Protein AF-V5G5Z0-F1 (afdb_monomer)

InterPro domains:
  IPR002018 Carboxylesterase, type B [PF00135] (1-194)
  IPR029058 Alpha/Beta hydrolase fold [G3DSA:3.40.50.1820] (1-194)
  IPR029058 Alpha/Beta hydrolase fold [SSF53474] (2-193)
  IPR050309 Type-B Carboxylesterase/Lipase [PTHR11559] (8-194)

Organism: Anoplophora glabripennis (NCBI:txid217634)

Structure (mmCIF, N/CA/C/O backbone):
data_AF-V5G5Z0-F1
#
_entry.id   AF-V5G5Z0-F1
#
loop_
_atom_site.group_PDB
_atom_site.id
_atom_site.type_symbol
_atom_site.label_atom_id
_atom_site.label_alt_id
_atom_site.label_comp_id
_atom_site.label_asym_id
_atom_site.label_entity_id
_atom_site.label_seq_id
_atom_site.pdbx_PDB_ins_code
_atom_site.Cartn_x
_atom_site.Cartn_y
_atom_site.Cartn_z
_atom_site.occupancy
_atom_site.B_iso_or_equiv
_atom_site.auth_seq_id
_atom_site.auth_comp_id
_atom_site.auth_asym_id
_atom_site.auth_atom_id
_atom_site.pdbx_PDB_model_num
ATOM 1 N N . LEU A 1 1 ? -3.202 -8.077 5.084 1.00 94.56 1 LEU A N 1
ATOM 2 C CA . LEU A 1 1 ? -1.936 -7.441 5.542 1.00 94.56 1 LEU A CA 1
ATOM 3 C C . LEU A 1 1 ? -1.269 -6.603 4.444 1.00 94.56 1 LEU A C 1
ATOM 5 O O . LEU A 1 1 ? -0.049 -6.467 4.421 1.00 94.56 1 LEU A O 1
ATOM 9 N N . ALA A 1 2 ? -2.056 -6.059 3.513 1.00 96.12 2 ALA A N 1
ATOM 10 C CA . ALA A 1 2 ? -1.505 -5.338 2.376 1.00 96.12 2 ALA A CA 1
ATOM 11 C C . ALA A 1 2 ? -0.889 -4.009 2.833 1.00 96.12 2 ALA A C 1
ATOM 13 O O . ALA A 1 2 ? -1.415 -3.401 3.770 1.00 96.12 2 ALA A O 1
ATOM 14 N N . PRO A 1 3 ? 0.205 -3.549 2.203 1.00 94.00 3 PRO A N 1
ATOM 15 C CA . PRO A 1 3 ? 0.909 -2.351 2.657 1.00 94.00 3 PRO A CA 1
ATOM 16 C C . PRO A 1 3 ? 0.043 -1.084 2.582 1.00 94.00 3 PRO A C 1
ATOM 18 O O . PRO A 1 3 ? 0.225 -0.182 3.392 1.00 94.00 3 PRO A O 1
ATOM 21 N N . TRP A 1 4 ? -0.949 -1.063 1.690 1.00 93.75 4 TRP A N 1
ATOM 22 C CA . TRP A 1 4 ? -1.874 0.054 1.500 1.00 93.75 4 TRP A CA 1
ATOM 23 C C . TRP A 1 4 ? -3.081 0.050 2.451 1.00 93.75 4 TRP A C 1
ATOM 25 O O . TRP A 1 4 ? -3.822 1.029 2.491 1.00 93.75 4 TRP A O 1
ATOM 35 N N . ALA A 1 5 ? -3.279 -1.013 3.239 1.00 95.19 5 ALA A N 1
ATOM 36 C CA . ALA A 1 5 ? -4.477 -1.182 4.064 1.00 95.19 5 ALA A CA 1
ATOM 37 C C . ALA A 1 5 ? -4.423 -0.456 5.421 1.00 95.19 5 ALA A C 1
ATOM 39 O O . ALA A 1 5 ? -5.473 -0.176 5.990 1.00 95.19 5 ALA A O 1
ATOM 40 N N . ILE A 1 6 ? -3.229 -0.162 5.952 1.00 93.75 6 ILE A N 1
ATOM 41 C CA . ILE A 1 6 ? -3.040 0.577 7.213 1.00 93.75 6 ILE A CA 1
ATOM 42 C C . ILE A 1 6 ? -2.105 1.756 6.968 1.00 93.75 6 ILE A C 1
ATOM 44 O O . ILE A 1 6 ? -1.002 1.572 6.450 1.00 93.75 6 ILE A O 1
ATOM 48 N N . ARG A 1 7 ? -2.495 2.962 7.398 1.00 92.38 7 ARG A N 1
ATOM 49 C CA . ARG A 1 7 ? -1.629 4.141 7.308 1.00 92.38 7 ARG A CA 1
ATOM 50 C C . ARG A 1 7 ? -0.841 4.391 8.580 1.00 92.38 7 ARG A C 1
ATOM 52 O O . ARG A 1 7 ? -1.384 4.587 9.665 1.00 92.38 7 ARG A O 1
ATOM 59 N N . ARG A 1 8 ? 0.477 4.468 8.402 1.00 88.69 8 ARG A N 1
ATOM 60 C CA . ARG A 1 8 ? 1.392 5.050 9.381 1.00 88.69 8 ARG A CA 1
ATOM 61 C C . ARG A 1 8 ? 1.383 6.577 9.212 1.00 88.69 8 ARG A C 1
ATOM 63 O O . ARG A 1 8 ? 0.858 7.106 8.235 1.00 88.69 8 ARG A O 1
ATOM 70 N N . ASN A 1 9 ? 1.865 7.291 10.230 1.00 90.38 9 ASN A N 1
ATOM 71 C CA . ASN A 1 9 ? 2.003 8.755 10.214 1.00 90.38 9 ASN A CA 1
ATOM 72 C C . ASN A 1 9 ? 0.722 9.538 9.832 1.00 90.38 9 ASN A C 1
ATOM 74 O O . ASN A 1 9 ? 0.774 10.618 9.237 1.00 90.38 9 ASN A O 1
ATOM 78 N N . ALA A 1 10 ? -0.454 9.006 10.180 1.00 94.19 10 ALA A N 1
ATOM 79 C CA . ALA A 1 10 ? -1.737 9.601 9.806 1.00 94.19 10 ALA A CA 1
ATOM 80 C C . ALA A 1 10 ? -1.947 11.006 10.394 1.00 94.19 10 ALA A C 1
ATOM 82 O O . ALA A 1 10 ? -2.563 11.854 9.751 1.00 94.19 10 ALA A O 1
ATOM 83 N N . LEU A 1 11 ? -1.381 11.293 11.575 1.00 95.00 11 LEU A N 1
ATOM 84 C CA . LEU A 1 11 ? -1.427 12.632 12.165 1.00 95.00 11 LEU A CA 1
ATOM 85 C C . LEU A 1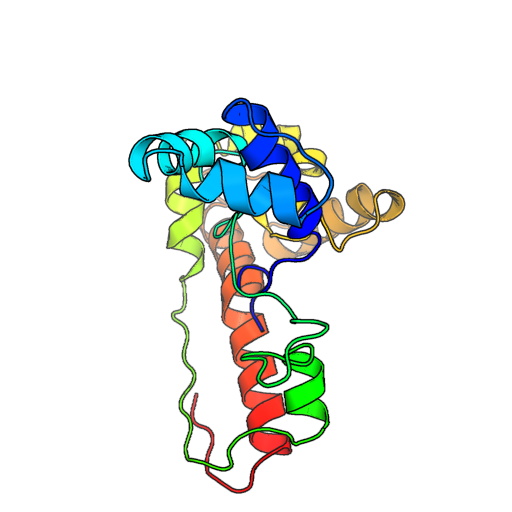 11 ? -0.682 13.652 11.296 1.00 95.00 11 LEU A C 1
ATOM 87 O O . LEU A 1 11 ? -1.195 14.742 11.062 1.00 95.00 11 LEU A O 1
ATOM 91 N N . GLN A 1 12 ? 0.499 13.307 10.779 1.00 95.56 12 GLN A N 1
ATOM 92 C CA . GLN A 1 12 ? 1.267 14.178 9.888 1.00 95.56 12 GLN A CA 1
ATOM 93 C C . GLN A 1 12 ? 0.486 14.466 8.599 1.00 95.56 12 GLN A C 1
ATOM 95 O O . GLN A 1 12 ? 0.447 15.607 8.141 1.00 95.56 12 GLN A O 1
ATOM 100 N N . ARG A 1 13 ? -0.208 13.460 8.050 1.00 95.38 13 ARG A N 1
ATOM 101 C CA . ARG A 1 13 ? -1.090 13.641 6.886 1.00 95.38 13 ARG A CA 1
ATOM 102 C C . ARG A 1 13 ? -2.292 14.536 7.204 1.00 95.38 13 ARG A C 1
ATOM 104 O O . ARG A 1 13 ? -2.604 15.425 6.417 1.00 95.38 13 ARG A O 1
ATOM 111 N N . ALA A 1 14 ? -2.921 14.364 8.368 1.00 97.25 14 ALA A N 1
ATOM 112 C CA . ALA A 1 14 ? -4.019 15.223 8.816 1.00 97.25 14 ALA A CA 1
ATOM 113 C C . ALA A 1 14 ? -3.575 16.686 8.993 1.00 97.25 14 ALA A C 1
ATOM 115 O O . ALA A 1 14 ? -4.284 17.596 8.567 1.00 97.25 14 ALA A O 1
ATOM 116 N N . L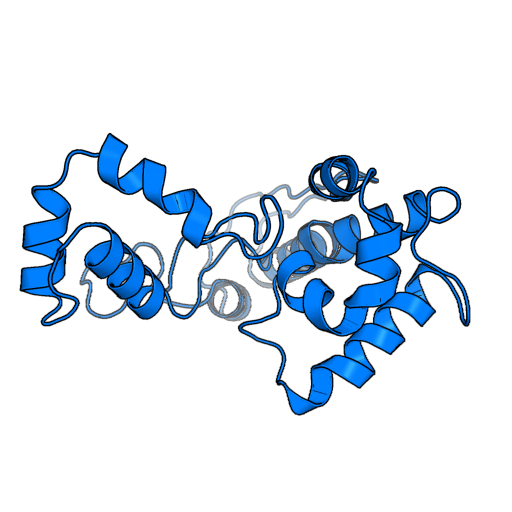YS A 1 15 ? -2.377 16.914 9.546 1.00 98.25 15 LYS A N 1
ATOM 117 C CA . LYS A 1 15 ? -1.764 18.248 9.644 1.00 98.25 15 LYS A CA 1
ATOM 118 C C . LYS A 1 15 ? -1.529 18.874 8.273 1.00 98.25 15 LYS A C 1
ATOM 120 O O . LYS A 1 15 ? -1.938 20.007 8.052 1.00 98.25 15 LYS A O 1
ATOM 125 N N . LYS A 1 16 ? -0.966 18.114 7.326 1.00 97.81 16 LYS A N 1
ATOM 126 C CA . LYS A 1 16 ? -0.795 18.568 5.937 1.00 97.81 16 LYS A CA 1
ATOM 127 C C . LYS A 1 16 ? -2.132 18.971 5.310 1.00 97.81 16 LYS A C 1
ATOM 129 O O . LYS A 1 16 ? -2.218 20.034 4.703 1.00 97.81 16 LYS A O 1
ATOM 134 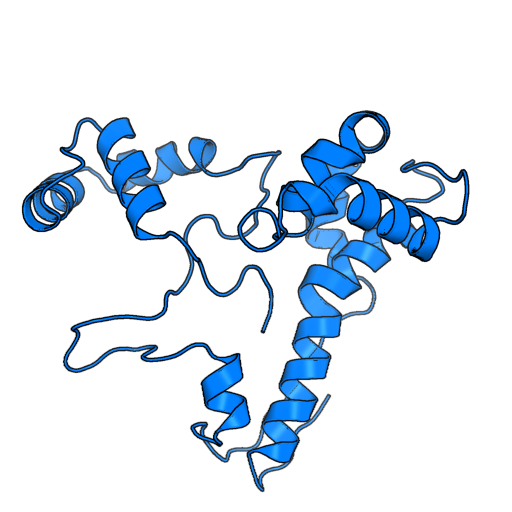N N . LEU A 1 17 ? -3.178 18.156 5.482 1.00 98.19 17 LEU A N 1
ATOM 135 C CA . LEU A 1 17 ? -4.515 18.468 4.965 1.00 98.19 17 LEU A CA 1
ATOM 136 C C . LEU A 1 17 ? -5.049 19.767 5.570 1.00 98.19 17 LEU A C 1
ATOM 138 O O . LEU A 1 17 ? -5.570 20.601 4.838 1.00 98.19 17 LEU A O 1
ATOM 142 N N . ALA A 1 18 ? -4.889 19.946 6.883 1.00 98.38 18 ALA A N 1
ATOM 143 C CA . ALA A 1 18 ? -5.295 21.161 7.576 1.00 98.38 18 ALA A CA 1
ATOM 144 C C . ALA A 1 18 ? -4.599 22.401 7.001 1.00 98.38 18 ALA A C 1
ATOM 146 O O . ALA A 1 18 ? -5.285 23.351 6.625 1.00 98.38 18 ALA A O 1
ATOM 147 N N . SER A 1 19 ? -3.274 22.365 6.831 1.00 98.31 19 SER A N 1
ATOM 148 C CA . SER A 1 19 ? -2.520 23.477 6.243 1.00 98.31 19 SER A CA 1
ATOM 149 C C . SER A 1 19 ? -2.992 23.822 4.826 1.00 98.31 19 SER A C 1
ATOM 151 O O . SER A 1 19 ? -3.169 24.998 4.515 1.00 98.31 19 SER A O 1
ATOM 153 N N . LEU A 1 20 ? -3.273 22.816 3.988 1.00 98.44 20 LEU A N 1
ATOM 154 C CA . LEU A 1 20 ? -3.746 23.009 2.608 1.00 98.44 20 LEU A CA 1
ATOM 155 C C . LEU A 1 20 ? -5.112 23.709 2.515 1.00 98.44 20 LEU A C 1
ATOM 157 O O . LEU A 1 20 ? -5.431 24.298 1.486 1.00 98.44 20 LEU A O 1
ATOM 161 N N . VAL A 1 21 ? -5.920 23.668 3.578 1.00 98.19 21 VAL A N 1
ATOM 162 C CA . VAL A 1 21 ? -7.250 24.303 3.621 1.00 98.19 21 VAL A CA 1
ATOM 163 C C . VAL A 1 21 ? -7.329 25.456 4.622 1.00 98.19 21 VAL A C 1
ATOM 165 O O . VAL A 1 21 ? -8.421 25.846 5.039 1.00 98.19 21 VAL A O 1
ATOM 168 N N . GLY A 1 22 ? -6.177 26.005 5.020 1.00 98.00 22 GLY A N 1
ATOM 169 C CA . GLY A 1 22 ? -6.096 27.146 5.931 1.00 98.00 22 GLY A CA 1
ATOM 170 C C . GLY A 1 22 ? -6.641 26.845 7.329 1.00 98.00 22 GLY A C 1
ATOM 171 O O . GLY A 1 22 ? -7.299 27.692 7.929 1.00 98.00 22 GLY A O 1
ATOM 172 N N . CYS A 1 23 ? -6.456 25.621 7.821 1.00 98.56 23 CYS A N 1
ATOM 173 C CA . CYS A 1 23 ? -6.739 25.231 9.199 1.00 98.56 23 CYS A CA 1
ATOM 174 C C . CYS A 1 23 ? -5.444 25.142 10.021 1.00 98.56 23 CYS A C 1
ATOM 176 O O . CYS A 1 23 ? -4.390 24.837 9.458 1.00 98.56 23 CYS A O 1
ATOM 178 N N . PRO A 1 24 ? -5.510 25.371 11.347 1.00 98.12 24 PRO A N 1
ATOM 179 C CA . PRO A 1 24 ? -4.364 25.161 12.222 1.00 98.12 24 PRO A CA 1
ATOM 180 C C . PRO A 1 24 ? -3.951 23.685 12.221 1.00 98.12 24 PRO A C 1
ATOM 182 O O . PRO A 1 24 ? -4.793 22.787 12.151 1.00 98.12 24 PRO A O 1
ATOM 185 N N . ASP A 1 25 ? -2.650 23.433 12.326 1.00 96.44 25 ASP A N 1
ATOM 186 C CA . ASP A 1 25 ? -2.084 22.083 12.395 1.00 96.44 25 ASP A CA 1
ATOM 187 C C . ASP A 1 25 ? -1.936 21.566 13.845 1.00 96.44 25 ASP A C 1
ATOM 189 O O . ASP A 1 25 ? -1.549 20.417 14.085 1.00 96.44 25 ASP A O 1
ATOM 193 N N . SER A 1 26 ? -2.231 22.422 14.826 1.00 96.25 26 SER A N 1
ATOM 194 C CA . SER A 1 26 ? -2.172 22.147 16.257 1.00 96.25 26 SER A CA 1
ATOM 195 C C . SER A 1 26 ? -2.920 23.229 17.062 1.00 96.25 26 SER A C 1
ATOM 197 O O . SER A 1 26 ? -3.004 24.369 16.603 1.00 96.25 26 SER A O 1
ATOM 199 N N . PRO A 1 27 ? -3.469 22.903 18.253 1.00 97.25 27 PRO A N 1
ATOM 200 C CA . PRO A 1 27 ? -3.643 21.557 18.816 1.00 97.25 27 PRO A CA 1
ATOM 201 C C . PRO A 1 27 ? -4.671 20.720 18.029 1.00 97.25 27 PRO A C 1
ATOM 203 O O . PRO A 1 27 ? -5.432 21.244 17.217 1.00 97.25 27 PRO A O 1
ATOM 206 N N . THR A 1 28 ? -4.704 19.401 18.254 1.00 96.00 28 THR A N 1
ATOM 207 C CA . THR A 1 28 ? -5.550 18.464 17.481 1.00 96.00 28 THR A CA 1
ATOM 208 C C . THR A 1 28 ? -7.046 18.768 17.563 1.00 96.00 28 THR A C 1
ATOM 210 O O . THR A 1 28 ? -7.758 18.536 16.588 1.00 96.00 28 THR A O 1
ATOM 213 N N . GLU A 1 29 ? -7.527 19.317 18.682 1.00 96.88 29 GLU A N 1
ATOM 214 C CA . GLU A 1 29 ? -8.933 19.716 18.820 1.00 96.88 29 GLU A CA 1
ATOM 215 C C . GLU A 1 29 ? -9.300 20.902 17.920 1.00 96.88 29 GLU A C 1
ATOM 217 O O . GLU A 1 29 ? -10.336 20.858 17.254 1.00 96.88 29 GLU A O 1
ATOM 222 N N . GLU A 1 30 ? -8.435 21.916 17.811 1.00 98.19 30 GLU A N 1
ATOM 223 C CA . GLU A 1 30 ? -8.667 23.062 16.919 1.00 98.19 30 GLU A CA 1
ATOM 224 C C . GLU A 1 30 ? -8.510 22.672 15.446 1.00 98.19 30 GLU A C 1
ATOM 226 O O . GLU A 1 30 ? -9.326 23.069 14.611 1.00 98.19 30 GLU A O 1
ATOM 231 N N . LEU A 1 31 ? -7.534 21.809 15.134 1.00 98.31 31 LEU A N 1
ATOM 232 C CA . LEU A 1 31 ? -7.395 21.193 13.811 1.00 98.31 31 LEU A CA 1
ATOM 233 C C . LEU A 1 31 ? -8.706 20.504 13.408 1.00 98.31 31 LEU A C 1
ATOM 235 O O . LEU A 1 31 ? -9.276 20.800 12.355 1.00 98.31 31 LEU A O 1
ATOM 239 N N . LYS A 1 32 ? -9.220 19.609 14.261 1.00 97.94 32 LYS A N 1
ATOM 240 C CA . LYS A 1 32 ? -10.461 18.858 14.026 1.00 97.94 32 LYS A CA 1
ATOM 241 C C . LYS A 1 32 ? -11.662 19.787 13.876 1.00 97.94 32 LYS A C 1
ATOM 243 O O . LYS A 1 32 ? -12.453 19.617 12.948 1.00 97.94 32 LYS A O 1
ATOM 248 N N . LYS A 1 33 ? -11.810 20.763 14.773 1.00 98.56 33 LYS A N 1
ATOM 249 C CA . LYS A 1 33 ? -12.904 21.740 14.743 1.00 98.56 33 LYS A CA 1
ATOM 250 C C . LYS A 1 33 ? -12.908 22.531 13.437 1.00 98.56 33 LYS A C 1
ATOM 252 O O . LYS A 1 33 ? -13.960 22.633 12.812 1.00 98.56 33 LYS A O 1
ATOM 257 N N . CYS A 1 34 ? -11.748 23.014 12.994 1.00 98.56 34 CYS A N 1
ATOM 258 C CA . CYS A 1 34 ? -11.626 23.743 11.736 1.00 98.56 34 CYS A CA 1
ATOM 259 C C . CYS A 1 34 ? -11.919 22.855 10.520 1.00 98.56 34 CYS A C 1
ATOM 261 O O . CYS A 1 34 ? -12.712 23.243 9.663 1.00 98.56 34 CYS A O 1
ATOM 263 N N . LEU A 1 35 ? -11.355 21.639 10.452 1.00 98.31 35 LEU A N 1
ATOM 264 C CA . LEU A 1 35 ? -11.614 20.719 9.336 1.00 98.31 35 LEU A CA 1
ATOM 265 C C . LEU A 1 35 ? -13.108 20.399 9.187 1.00 98.31 35 LEU A C 1
ATOM 267 O O . LEU A 1 35 ? -13.609 20.370 8.066 1.00 98.31 35 LEU A O 1
ATOM 271 N N . LYS A 1 36 ? -13.841 20.240 10.299 1.00 98.44 36 LYS A N 1
ATOM 272 C CA . LYS A 1 36 ? -15.299 20.009 10.288 1.00 98.44 36 LYS A CA 1
ATOM 273 C C . LYS A 1 36 ? -16.116 21.182 9.732 1.00 98.44 36 LYS A C 1
ATOM 275 O O . LYS A 1 36 ? -17.270 20.979 9.374 1.00 98.44 36 LYS A O 1
ATOM 280 N N . GLN A 1 37 ? -15.550 22.386 9.672 1.00 98.25 37 GLN A N 1
ATOM 281 C CA . GLN A 1 37 ? -16.201 23.570 9.100 1.00 98.25 37 GLN A CA 1
ATOM 282 C C . GLN A 1 37 ? -15.910 23.740 7.603 1.00 98.25 37 GLN A C 1
ATOM 284 O O . GLN A 1 37 ? -16.525 24.581 6.947 1.00 98.25 37 GLN A O 1
ATOM 289 N N . ARG A 1 38 ? -14.971 22.970 7.038 1.00 98.19 38 ARG A N 1
ATOM 290 C CA . ARG A 1 38 ? -14.655 23.037 5.609 1.00 98.19 38 ARG A CA 1
ATOM 291 C C . ARG A 1 38 ? -15.654 22.199 4.804 1.00 98.19 38 ARG A C 1
ATOM 293 O O . ARG A 1 38 ? -15.986 21.090 5.221 1.00 98.19 38 ARG A O 1
ATOM 300 N N . PRO A 1 39 ? -16.103 22.669 3.625 1.00 98.25 39 PRO A N 1
ATOM 301 C CA . PRO A 1 39 ? -16.903 21.843 2.732 1.00 98.25 39 PRO A CA 1
ATOM 302 C C . PRO A 1 39 ? -16.158 20.557 2.369 1.00 98.25 39 PRO A C 1
ATOM 304 O O . PRO A 1 39 ? -14.975 20.603 2.025 1.00 98.25 39 PRO A O 1
ATOM 307 N N . ALA A 1 40 ? -16.853 19.419 2.374 1.00 97.62 40 ALA A N 1
ATOM 308 C CA . ALA A 1 40 ? -16.243 18.122 2.073 1.00 97.62 40 ALA A CA 1
ATOM 309 C C . ALA A 1 40 ? -15.519 18.121 0.715 1.00 97.62 40 ALA A C 1
ATOM 311 O O . ALA A 1 40 ? -14.397 17.634 0.609 1.00 97.62 40 ALA A O 1
ATOM 312 N N . ASN A 1 41 ? -16.105 18.757 -0.306 1.00 98.06 41 ASN A N 1
ATOM 313 C CA . ASN A 1 41 ? -15.483 18.882 -1.627 1.00 98.06 41 ASN A CA 1
ATOM 314 C C . ASN A 1 41 ? -14.136 19.632 -1.579 1.00 98.06 41 ASN A C 1
ATOM 316 O O . ASN A 1 41 ? -13.197 19.273 -2.284 1.00 98.06 41 ASN A O 1
ATOM 320 N N . THR A 1 42 ? -14.003 20.646 -0.719 1.00 98.00 42 THR A N 1
ATOM 321 C CA . THR A 1 42 ? -12.740 21.377 -0.539 1.00 98.00 42 THR A CA 1
ATOM 322 C C . THR A 1 42 ? -11.648 20.473 0.025 1.00 98.00 42 THR A C 1
ATOM 324 O O . THR A 1 42 ? -10.509 20.557 -0.429 1.00 98.00 42 THR A O 1
ATOM 327 N N . LEU A 1 43 ? -11.999 19.589 0.966 1.00 97.88 43 LEU A N 1
ATOM 328 C CA . LEU A 1 43 ? -11.079 18.598 1.531 1.00 97.88 43 LEU A CA 1
ATOM 329 C C . LEU A 1 43 ? -10.686 17.548 0.484 1.00 97.88 43 LEU A C 1
ATOM 331 O O . LEU A 1 43 ? -9.504 17.271 0.302 1.00 97.88 43 LEU A O 1
ATOM 335 N N . MET A 1 44 ? -11.665 17.015 -0.253 1.00 96.56 44 MET A N 1
ATOM 336 C CA . MET A 1 44 ? -11.440 15.977 -1.266 1.00 96.56 44 MET A CA 1
ATOM 337 C C . MET A 1 44 ? -10.544 16.454 -2.412 1.00 96.56 44 MET A C 1
ATOM 339 O O . MET A 1 44 ? -9.695 15.700 -2.882 1.00 96.56 44 MET A O 1
ATOM 343 N N . LYS A 1 45 ? -10.658 17.723 -2.823 1.00 97.25 45 LYS A N 1
ATOM 344 C CA . LYS A 1 45 ? -9.771 18.312 -3.840 1.00 97.25 45 LYS A CA 1
ATOM 345 C C . LYS A 1 45 ? -8.295 18.300 -3.437 1.00 97.25 45 LYS A C 1
ATOM 347 O O . LYS A 1 45 ? -7.442 18.295 -4.317 1.00 97.25 45 LYS A O 1
ATOM 352 N N . GLN A 1 46 ? -7.982 18.242 -2.140 1.00 97.69 46 GLN A N 1
ATOM 353 C CA . GLN A 1 46 ? -6.595 18.205 -1.671 1.00 97.69 46 GLN A CA 1
ATOM 354 C C . GLN A 1 46 ? -5.930 16.838 -1.830 1.00 97.69 46 GLN A C 1
ATOM 356 O O . GLN A 1 46 ? -4.714 16.755 -1.671 1.00 97.69 46 GLN A O 1
ATOM 361 N N . LEU A 1 47 ? -6.679 15.771 -2.147 1.00 94.62 47 LEU A N 1
ATOM 362 C CA . LEU A 1 47 ? -6.123 14.418 -2.275 1.00 94.62 47 LEU A CA 1
ATOM 363 C C . LEU A 1 47 ? -4.967 14.338 -3.278 1.00 94.62 47 LEU A C 1
ATOM 365 O O . LEU A 1 47 ? -4.042 13.560 -3.063 1.00 94.62 47 LEU A O 1
ATOM 369 N N . VAL A 1 48 ? -4.964 15.192 -4.307 1.00 95.06 48 VAL A N 1
ATOM 370 C CA . VAL A 1 48 ? -3.875 15.296 -5.294 1.00 95.06 48 VAL A CA 1
ATOM 371 C C . VAL A 1 48 ? -2.507 15.555 -4.654 1.00 95.06 48 VAL A C 1
ATOM 373 O O . VAL A 1 48 ? -1.493 15.128 -5.186 1.00 95.06 48 VAL A O 1
ATOM 376 N N . HIS A 1 49 ? -2.463 16.197 -3.482 1.00 96.12 49 HIS A N 1
ATOM 377 C CA . HIS A 1 49 ? -1.226 16.487 -2.753 1.00 96.12 49 HIS A CA 1
ATOM 378 C C . HIS A 1 49 ? -0.737 15.324 -1.881 1.00 96.12 49 HIS A C 1
ATOM 380 O O . HIS A 1 49 ? 0.254 15.474 -1.162 1.00 96.12 49 HIS A O 1
ATOM 386 N N . PHE A 1 50 ? -1.439 14.192 -1.872 1.00 94.88 50 PHE A N 1
ATOM 387 C CA . PHE A 1 50 ? -1.082 13.013 -1.080 1.00 94.88 50 PHE A CA 1
ATOM 388 C C . PHE A 1 50 ? -0.663 11.814 -1.929 1.00 94.88 50 PHE A C 1
ATOM 390 O O . PHE A 1 50 ? -0.327 10.775 -1.354 1.00 94.88 50 PHE A O 1
ATOM 397 N N . TYR A 1 51 ? -0.663 11.978 -3.250 1.00 93.44 51 TYR A N 1
ATOM 398 C CA . TYR A 1 51 ? -0.042 11.055 -4.183 1.00 93.44 51 TYR A CA 1
ATOM 399 C C . TYR A 1 51 ? 1.338 11.586 -4.573 1.00 93.44 51 TYR A C 1
ATOM 401 O O . TYR A 1 51 ? 1.487 12.763 -4.896 1.00 93.44 51 TYR A O 1
ATOM 409 N N . ASP A 1 52 ? 2.341 10.716 -4.510 1.00 91.19 52 ASP A N 1
ATOM 410 C CA . ASP A 1 52 ? 3.728 11.031 -4.855 1.00 91.19 52 ASP A CA 1
ATOM 411 C C . ASP A 1 52 ? 3.984 10.830 -6.356 1.00 91.19 52 ASP A C 1
ATOM 413 O O . ASP A 1 52 ? 4.750 11.574 -6.965 1.00 91.19 52 ASP A O 1
ATOM 417 N N . TYR A 1 53 ? 3.315 9.850 -6.972 1.00 91.75 53 TYR A N 1
ATOM 418 C CA . TYR A 1 53 ? 3.373 9.631 -8.415 1.00 91.75 53 TYR A CA 1
ATOM 419 C C . TYR A 1 53 ? 2.056 9.073 -8.943 1.00 91.75 53 TYR A C 1
ATOM 421 O O . TYR A 1 53 ? 1.614 8.003 -8.521 1.00 91.75 53 TYR A O 1
ATOM 429 N N . GLN A 1 54 ? 1.431 9.794 -9.877 1.00 88.56 54 GLN A N 1
ATOM 430 C CA . GLN A 1 54 ? 0.085 9.495 -10.372 1.00 88.56 54 GLN A CA 1
ATOM 431 C C . GLN A 1 54 ? -0.908 9.257 -9.214 1.00 88.56 54 GLN A C 1
ATOM 433 O O . GLN A 1 54 ? -1.167 10.176 -8.447 1.00 88.56 54 GLN A O 1
ATOM 438 N N . PHE A 1 55 ? -1.445 8.042 -9.069 1.00 87.94 55 PHE A N 1
ATOM 439 C CA . PHE A 1 55 ? -2.377 7.649 -8.005 1.00 87.94 55 PHE A CA 1
ATOM 440 C C . PHE A 1 55 ? -1.716 6.777 -6.921 1.00 87.94 55 PHE A C 1
ATOM 442 O O . PHE A 1 55 ? -2.395 6.025 -6.223 1.00 87.94 55 PHE A O 1
ATOM 449 N N . MET A 1 56 ? -0.387 6.861 -6.779 1.00 90.12 56 MET A N 1
ATOM 450 C CA . MET A 1 56 ? 0.388 6.112 -5.788 1.00 90.12 56 MET A CA 1
ATOM 451 C C . MET A 1 56 ? 0.898 7.021 -4.661 1.00 90.12 56 MET A C 1
ATOM 453 O O . MET A 1 56 ? 1.382 8.119 -4.946 1.00 90.12 56 MET A O 1
ATOM 457 N N . PRO A 1 57 ? 0.831 6.582 -3.389 1.00 88.75 57 PRO A N 1
ATOM 458 C CA . PRO A 1 57 ? 0.315 5.285 -2.927 1.00 88.75 57 PRO A CA 1
ATOM 459 C C . PRO A 1 57 ? -1.221 5.180 -3.021 1.00 88.75 57 PRO A C 1
ATOM 461 O O . PRO A 1 57 ? -1.911 6.184 -2.882 1.00 88.75 57 PRO A O 1
ATOM 464 N N . PHE A 1 58 ? -1.759 3.961 -3.184 1.00 84.62 58 PHE A N 1
ATOM 465 C CA . PHE A 1 58 ? -3.192 3.702 -3.441 1.00 84.62 58 PHE A CA 1
ATOM 466 C C . PHE A 1 58 ? -4.176 4.374 -2.482 1.00 84.62 58 PHE A C 1
ATOM 468 O O . PHE A 1 58 ? -5.271 4.774 -2.870 1.00 84.62 58 PHE A O 1
ATOM 475 N N . SER A 1 59 ? -3.827 4.423 -1.201 1.00 90.31 59 SER A N 1
ATOM 476 C CA . SER A 1 59 ? -4.750 4.845 -0.148 1.00 90.31 59 SER A CA 1
ATOM 477 C C . SER A 1 59 ? -4.073 5.899 0.712 1.00 90.31 59 SER A C 1
ATOM 479 O O . SER A 1 59 ? -3.587 5.560 1.786 1.00 90.31 59 SER A O 1
ATOM 481 N N . PRO A 1 60 ? -3.976 7.167 0.272 1.00 90.06 60 PRO A N 1
ATOM 482 C CA . PRO A 1 60 ? -3.287 8.222 1.021 1.00 90.06 60 PRO A CA 1
ATOM 483 C C . PRO A 1 60 ? -3.879 8.445 2.417 1.00 90.06 60 PRO A C 1
ATOM 485 O O . PRO A 1 60 ? -3.161 8.840 3.335 1.00 90.06 60 PRO A O 1
ATOM 488 N N . PHE A 1 61 ? -5.169 8.146 2.568 1.00 94.38 61 PHE A N 1
ATOM 489 C CA . PHE A 1 61 ? -5.879 7.997 3.830 1.00 94.38 61 PHE A CA 1
ATOM 490 C C . PHE A 1 61 ? -6.427 6.566 3.886 1.00 94.38 61 PHE A C 1
ATOM 492 O O . PHE A 1 61 ? -7.034 6.103 2.923 1.00 94.38 61 PHE A O 1
ATOM 499 N N . ALA A 1 62 ? -6.181 5.863 4.988 1.00 95.06 62 ALA A N 1
ATOM 500 C CA . ALA A 1 62 ? -6.598 4.477 5.204 1.00 95.06 62 ALA A CA 1
ATOM 501 C C . ALA A 1 62 ? -6.821 4.244 6.712 1.00 95.06 62 ALA A C 1
ATOM 503 O O . ALA A 1 62 ? -6.494 5.138 7.503 1.00 95.06 62 ALA A O 1
ATOM 504 N N . PRO A 1 63 ? -7.344 3.077 7.128 1.00 96.50 63 PRO A N 1
ATOM 505 C CA . PRO A 1 63 ? -7.433 2.710 8.539 1.00 96.50 63 PRO A CA 1
ATOM 506 C C . PRO A 1 63 ? -6.104 2.875 9.298 1.00 96.50 63 PRO A C 1
ATOM 508 O O . PRO A 1 63 ? -5.015 2.774 8.727 1.00 96.50 63 PRO A O 1
ATOM 511 N N . VAL A 1 64 ? -6.194 3.135 10.602 1.00 96.06 64 VAL A N 1
ATOM 512 C CA . VAL A 1 64 ? -5.051 3.373 11.497 1.00 96.06 64 VAL A CA 1
ATOM 513 C C . VAL A 1 64 ? -5.222 2.570 12.780 1.00 96.06 64 VAL A C 1
ATOM 515 O O . VAL A 1 64 ? -6.340 2.214 13.135 1.00 96.06 64 VAL A O 1
ATOM 518 N N . VAL A 1 65 ? -4.125 2.328 13.499 1.00 95.88 65 VAL A N 1
ATOM 519 C CA . VAL A 1 65 ? -4.197 1.833 14.880 1.00 95.88 65 VAL A CA 1
ATOM 520 C C . VAL A 1 65 ? -4.590 2.994 15.793 1.00 95.88 65 VAL A C 1
ATOM 522 O O . VAL A 1 65 ? -3.859 3.984 15.903 1.00 95.88 65 VAL A O 1
ATOM 525 N N . GLU A 1 66 ? -5.749 2.882 16.428 1.00 95.50 66 GLU A N 1
ATOM 526 C CA . GLU A 1 66 ? -6.333 3.914 17.275 1.00 95.50 66 GLU A CA 1
ATOM 527 C C . GLU A 1 66 ? -5.736 3.891 18.683 1.00 95.50 66 GLU A C 1
ATOM 529 O O . GLU A 1 66 ? -5.503 2.844 19.283 1.00 95.50 66 GLU A O 1
ATOM 534 N N . LYS A 1 67 ? -5.499 5.082 19.235 1.00 90.12 67 LYS A N 1
ATOM 535 C CA . LYS A 1 67 ? -4.992 5.266 20.598 1.00 90.12 67 LYS A CA 1
ATOM 536 C C . LYS A 1 67 ? -5.943 6.168 21.368 1.00 90.12 67 LYS A C 1
ATOM 538 O O . LYS A 1 67 ? -6.360 7.198 20.849 1.00 90.12 67 LYS A O 1
ATOM 543 N N . GLY A 1 68 ? -6.245 5.802 22.612 1.00 84.44 68 GLY A N 1
ATOM 544 C CA . GLY A 1 68 ? -7.026 6.642 23.527 1.00 84.44 68 GLY A CA 1
ATOM 545 C C . GLY A 1 68 ? -8.542 6.649 23.294 1.00 84.44 68 GLY A C 1
ATOM 546 O O . GLY A 1 68 ? -9.237 7.400 23.970 1.00 84.44 68 GLY A O 1
ATOM 547 N N . SER A 1 69 ? -9.064 5.822 22.382 1.00 88.62 69 SER A N 1
ATOM 548 C CA . SER A 1 69 ? -10.504 5.544 22.292 1.00 88.62 69 SER A CA 1
ATOM 549 C C . SER A 1 69 ? -10.897 4.480 23.321 1.00 88.62 69 SER A C 1
ATOM 551 O O . SER A 1 69 ? -10.142 3.533 23.540 1.00 88.62 69 SER A O 1
ATOM 553 N N . SER A 1 70 ? -12.075 4.610 23.938 1.00 92.44 70 SER A N 1
ATOM 554 C CA . SER A 1 70 ? -12.664 3.559 24.785 1.00 92.44 70 SER A CA 1
ATOM 555 C C . SER A 1 70 ? -13.279 2.416 23.972 1.00 92.44 70 SER A C 1
ATOM 557 O O . SER A 1 70 ? -13.532 1.348 24.521 1.00 92.44 70 SER A O 1
ATOM 559 N N . ASN A 1 71 ? -13.514 2.638 22.677 1.00 94.12 71 ASN A N 1
ATOM 560 C CA . ASN A 1 71 ? -14.055 1.654 21.745 1.00 94.12 71 ASN A CA 1
ATOM 561 C C . ASN A 1 71 ? -13.377 1.805 20.368 1.00 94.12 71 ASN A C 1
ATOM 563 O O . ASN A 1 71 ? -14.006 2.300 19.429 1.00 94.12 71 ASN A O 1
ATOM 567 N N . PRO A 1 72 ? -12.070 1.503 20.258 1.00 95.56 72 PRO A N 1
ATOM 568 C CA . PRO A 1 72 ? -11.355 1.557 18.985 1.00 95.56 72 PRO A CA 1
ATOM 569 C C . PRO A 1 72 ? -11.877 0.477 18.027 1.00 95.56 72 PRO A C 1
ATOM 571 O O . PRO A 1 72 ? -12.158 -0.644 18.446 1.00 95.56 72 PRO A O 1
ATOM 574 N N . PHE A 1 73 ? -11.959 0.791 16.735 1.00 95.50 73 PHE A N 1
ATOM 575 C CA . PHE A 1 73 ? -12.204 -0.212 15.699 1.00 95.50 73 PHE A CA 1
ATOM 576 C C . PHE A 1 73 ? -10.969 -1.106 15.503 1.00 95.50 73 PHE A C 1
ATOM 578 O O . PHE A 1 73 ? -11.098 -2.324 15.401 1.00 95.50 73 PHE A O 1
ATOM 585 N N . LEU A 1 74 ? -9.767 -0.511 15.488 1.00 95.75 74 LEU A N 1
ATOM 586 C CA . LEU A 1 74 ? -8.485 -1.232 15.484 1.00 95.75 74 LEU A CA 1
ATOM 587 C C . LEU A 1 74 ? -7.580 -0.731 16.614 1.00 95.75 74 LEU A C 1
ATOM 589 O O . LEU A 1 74 ? -7.020 0.360 16.535 1.00 95.75 74 LEU A O 1
ATOM 593 N N . ASP A 1 75 ? -7.397 -1.546 17.650 1.00 94.88 75 ASP A N 1
ATOM 594 C CA . ASP A 1 75 ? -6.579 -1.235 18.832 1.00 94.88 75 ASP A CA 1
ATOM 595 C C . ASP A 1 75 ? -5.099 -1.639 18.695 1.00 94.88 75 ASP A C 1
ATOM 597 O O . ASP A 1 75 ? -4.237 -1.144 19.425 1.00 94.88 75 ASP A O 1
ATOM 601 N N . ALA A 1 76 ? -4.783 -2.519 17.743 1.00 95.62 76 ALA A N 1
ATOM 602 C CA . ALA A 1 76 ? -3.433 -2.982 17.452 1.00 95.62 76 ALA A CA 1
ATOM 603 C C . ALA A 1 76 ? -3.225 -3.258 15.955 1.00 95.62 76 ALA A C 1
ATOM 605 O O . ALA A 1 76 ? -4.156 -3.292 15.151 1.00 95.62 76 ALA A O 1
ATOM 606 N N . GLU A 1 77 ? -1.966 -3.471 15.568 1.00 95.81 77 GLU A N 1
ATOM 607 C CA . GLU A 1 77 ? -1.612 -3.829 14.193 1.00 95.81 77 GLU A CA 1
ATOM 608 C C . GLU A 1 77 ? -2.268 -5.170 13.802 1.00 95.81 77 GLU A C 1
ATOM 610 O O . GLU A 1 77 ? -2.107 -6.150 14.538 1.00 95.81 77 GLU A O 1
ATOM 615 N N . PRO A 1 78 ? -2.912 -5.293 12.623 1.00 96.69 78 PRO A N 1
ATOM 616 C CA . PRO A 1 78 ? -3.576 -6.536 12.212 1.00 96.69 78 PRO A CA 1
ATOM 617 C C . PRO A 1 78 ? -2.664 -7.769 12.238 1.00 96.69 78 PRO A C 1
ATOM 619 O O . PRO A 1 78 ? -3.101 -8.869 12.565 1.00 96.69 78 PRO A O 1
ATOM 622 N N . TYR A 1 79 ? -1.369 -7.591 11.945 1.00 96.69 79 TYR A N 1
ATOM 623 C CA . TYR A 1 79 ? -0.380 -8.667 12.053 1.00 96.69 79 TYR A CA 1
ATOM 624 C C . TYR A 1 79 ? -0.259 -9.190 13.490 1.00 96.69 79 TYR A C 1
ATOM 626 O O . TYR A 1 79 ? -0.171 -10.396 13.705 1.00 96.69 79 TYR A O 1
ATOM 634 N N . GLN A 1 80 ? -0.265 -8.293 14.478 1.00 97.25 80 GLN A N 1
ATOM 635 C CA . GLN A 1 80 ? -0.184 -8.661 15.890 1.00 97.25 80 GLN A CA 1
ATOM 636 C C . GLN A 1 80 ? -1.470 -9.344 16.353 1.00 97.25 80 GLN A C 1
ATOM 638 O O . GLN A 1 80 ? -1.381 -10.373 17.019 1.00 97.25 80 GLN A O 1
ATOM 643 N N . LEU A 1 81 ? -2.636 -8.828 15.955 1.00 97.50 81 LEU A N 1
ATOM 644 C CA . LEU A 1 81 ? -3.936 -9.423 16.282 1.00 97.50 81 LEU A CA 1
ATOM 645 C C . LEU A 1 81 ? -4.035 -10.867 15.773 1.00 97.50 81 LEU A C 1
ATOM 647 O O . LEU A 1 81 ? -4.306 -11.778 16.556 1.00 97.50 81 LEU A O 1
ATOM 651 N N . LEU A 1 82 ? -3.685 -11.094 14.503 1.00 97.06 82 LEU A N 1
ATOM 652 C CA . LEU A 1 82 ? -3.600 -12.430 13.907 1.00 97.06 82 LEU A CA 1
ATOM 653 C C . LEU A 1 82 ? -2.613 -13.335 14.658 1.00 97.06 82 LEU A C 1
ATOM 655 O O . LEU A 1 82 ? -2.936 -14.465 15.010 1.00 97.06 82 LEU A O 1
ATOM 659 N N . ARG A 1 83 ? -1.403 -12.843 14.951 1.00 97.06 83 ARG A N 1
ATOM 660 C CA . ARG A 1 83 ? -0.374 -13.617 15.671 1.00 97.06 83 ARG A CA 1
ATOM 661 C C . ARG A 1 83 ? -0.773 -13.995 17.096 1.00 97.06 83 ARG A C 1
ATOM 663 O O . ARG A 1 83 ? -0.266 -14.995 17.597 1.00 97.06 83 ARG A O 1
ATOM 670 N N . GLN A 1 84 ? -1.614 -13.191 17.737 1.00 97.19 84 GLN A N 1
ATOM 671 C CA . GLN A 1 84 ? -2.096 -13.402 19.102 1.00 97.19 84 GLN A CA 1
ATOM 672 C C . GLN A 1 84 ? -3.406 -14.201 19.157 1.00 97.19 84 GLN A C 1
ATOM 674 O O . GLN A 1 84 ? -3.896 -14.453 20.254 1.00 97.19 84 GLN A O 1
ATOM 679 N N . GLY A 1 85 ? -3.992 -14.575 18.014 1.00 96.81 85 GLY A N 1
ATOM 680 C CA . GLY A 1 85 ? -5.303 -15.231 17.980 1.00 96.81 85 GLY A CA 1
ATOM 681 C C . GLY A 1 85 ? -6.466 -14.309 18.357 1.00 96.81 85 GLY A C 1
ATOM 682 O O . GLY A 1 85 ? -7.556 -14.785 18.647 1.00 96.81 85 GLY A O 1
ATOM 683 N N . LYS A 1 86 ? -6.257 -12.986 18.355 1.00 97.12 86 LYS A N 1
ATOM 684 C CA . LYS A 1 86 ? -7.292 -11.980 18.638 1.00 97.12 86 LYS A CA 1
ATOM 685 C C . LYS A 1 86 ? -8.084 -11.660 17.374 1.00 97.12 86 LYS A C 1
ATOM 687 O O . LYS A 1 86 ? -8.102 -10.530 16.897 1.00 97.12 86 LYS A O 1
ATOM 692 N N . VAL A 1 87 ? -8.675 -12.695 16.799 1.00 96.75 87 VAL A N 1
ATOM 693 C CA . VAL A 1 87 ? -9.478 -12.639 15.579 1.00 96.75 87 VAL A CA 1
ATOM 694 C C . VAL A 1 87 ? -10.699 -13.530 15.754 1.00 96.75 87 VAL A C 1
ATOM 696 O O . VAL A 1 87 ? -10.704 -14.432 16.591 1.00 96.75 87 VAL A O 1
ATOM 699 N N . HIS A 1 88 ? -11.746 -13.280 14.977 1.00 97.25 88 HIS A N 1
ATOM 700 C CA . HIS A 1 88 ? -12.920 -14.141 15.003 1.00 97.25 88 HIS A CA 1
ATOM 701 C C . HIS A 1 88 ? -12.597 -15.515 14.407 1.00 97.25 88 HIS A C 1
ATOM 703 O O . HIS A 1 88 ? -12.044 -15.610 13.310 1.00 97.25 88 HIS A O 1
ATOM 709 N N . ASP A 1 89 ? -12.972 -16.567 15.133 1.00 98.25 89 ASP A N 1
ATOM 710 C CA . ASP A 1 89 ? -12.906 -17.951 14.669 1.00 98.25 89 ASP A CA 1
ATOM 711 C C . ASP A 1 89 ? -14.167 -18.275 13.859 1.00 98.25 89 ASP A C 1
ATOM 713 O O . ASP A 1 89 ? -15.173 -18.736 14.397 1.00 98.25 89 ASP A O 1
ATOM 717 N N . VAL A 1 90 ? -14.124 -17.944 12.567 1.00 98.38 90 VAL A N 1
ATOM 718 C CA . VAL A 1 90 ? -15.193 -18.195 11.591 1.00 98.38 90 VAL A CA 1
ATOM 719 C C . VAL A 1 90 ? -14.594 -18.658 10.259 1.00 98.38 90 VAL A C 1
ATOM 721 O O . VAL A 1 90 ? -13.441 -18.316 9.974 1.00 98.38 90 VAL A O 1
ATOM 724 N N . PRO A 1 91 ? -15.341 -19.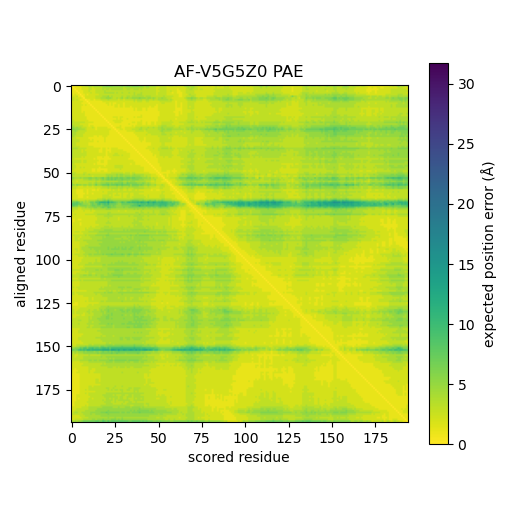410 9.424 1.00 98.50 91 PRO A N 1
ATOM 725 C CA . PRO A 1 91 ? -14.882 -19.770 8.087 1.00 98.50 91 PRO A CA 1
ATOM 726 C C . PRO A 1 91 ? -14.501 -18.530 7.277 1.00 98.50 91 PRO A C 1
ATOM 728 O O . PRO A 1 91 ? -15.257 -17.557 7.234 1.00 98.50 91 PRO A O 1
ATOM 731 N N . TRP A 1 92 ? -13.342 -18.566 6.622 1.00 98.38 92 TRP A N 1
ATOM 732 C CA . TRP A 1 92 ? -12.824 -17.425 5.868 1.00 98.38 92 TRP A CA 1
ATOM 733 C C . TRP A 1 92 ? -12.260 -17.862 4.519 1.00 98.38 92 TRP A C 1
ATOM 735 O O . TRP A 1 92 ? -11.559 -18.864 4.435 1.00 98.38 92 TRP A O 1
ATOM 745 N N . ILE A 1 93 ? -12.558 -17.106 3.464 1.00 98.12 93 ILE A N 1
ATOM 746 C CA . ILE A 1 93 ? -11.975 -17.287 2.132 1.00 98.12 93 ILE A CA 1
ATOM 747 C C . ILE A 1 93 ? -11.167 -16.046 1.766 1.00 98.12 93 ILE A C 1
ATOM 749 O O . ILE A 1 93 ? -11.626 -14.921 1.976 1.00 98.12 93 ILE A O 1
ATOM 753 N N . ASN A 1 94 ? -9.963 -16.251 1.236 1.00 97.00 94 ASN A N 1
ATOM 754 C CA . ASN A 1 94 ? -9.075 -15.170 0.839 1.00 97.00 94 ASN A CA 1
ATOM 755 C C . ASN A 1 94 ? -8.368 -15.486 -0.478 1.00 97.00 94 ASN A C 1
ATOM 757 O O . ASN A 1 94 ? -7.511 -16.363 -0.529 1.00 97.00 94 ASN A O 1
ATOM 761 N N . THR A 1 95 ? -8.694 -14.726 -1.517 1.00 96.38 95 THR A N 1
ATOM 762 C CA . THR A 1 95 ? -8.276 -14.989 -2.899 1.00 96.38 95 THR A CA 1
ATOM 763 C C . THR A 1 95 ? -7.561 -13.783 -3.500 1.00 96.38 95 THR A C 1
ATOM 765 O O . THR A 1 95 ? -7.757 -12.649 -3.066 1.00 96.38 95 THR A O 1
ATOM 768 N N . TYR A 1 96 ? -6.789 -14.018 -4.557 1.00 97.25 96 TYR A N 1
ATOM 769 C CA . TYR A 1 96 ? -6.254 -12.988 -5.448 1.00 97.25 96 TYR A CA 1
ATOM 770 C C . TYR A 1 96 ? -6.193 -13.548 -6.877 1.00 97.25 96 TYR A C 1
ATOM 772 O O . TYR A 1 96 ? -6.198 -14.765 -7.066 1.00 97.25 96 TYR A O 1
ATOM 780 N N . THR A 1 97 ? -6.151 -12.683 -7.888 1.00 97.38 97 THR A N 1
ATOM 781 C CA . THR A 1 97 ? -6.004 -13.097 -9.292 1.00 97.38 97 THR A CA 1
ATOM 782 C C . THR A 1 97 ? -4.544 -13.081 -9.751 1.00 97.38 97 THR A C 1
ATOM 784 O O . THR A 1 97 ? -3.691 -12.415 -9.167 1.00 97.38 97 THR A O 1
ATOM 787 N N . ALA A 1 98 ? -4.237 -13.789 -10.843 1.00 97.00 98 ALA A N 1
ATOM 788 C CA . ALA A 1 98 ? -2.869 -13.904 -11.358 1.00 97.00 98 ALA A CA 1
ATOM 789 C C . ALA A 1 98 ? -2.220 -12.556 -11.743 1.00 97.00 98 ALA A C 1
ATOM 791 O O . ALA A 1 98 ? -0.998 -12.476 -11.841 1.00 97.00 98 ALA A O 1
ATOM 792 N N . ASN A 1 99 ? -3.013 -11.502 -11.974 1.00 97.69 99 ASN A N 1
ATOM 793 C CA . ASN A 1 99 ? -2.528 -10.215 -12.474 1.00 97.69 99 ASN A CA 1
ATOM 794 C C . ASN A 1 99 ? -3.164 -9.008 -11.761 1.00 97.69 99 ASN A C 1
ATOM 796 O O . ASN A 1 99 ? -3.392 -7.984 -12.401 1.00 97.69 99 ASN A O 1
ATOM 800 N N . GLU A 1 100 ? -3.417 -9.083 -10.447 1.00 97.88 100 GLU A N 1
ATOM 801 C CA . GLU A 1 100 ? -3.920 -7.935 -9.654 1.00 97.88 100 GLU A CA 1
ATOM 802 C C . GLU A 1 100 ? -3.084 -6.661 -9.854 1.00 97.88 100 GLU A C 1
ATOM 804 O O . GLU A 1 100 ? -3.598 -5.543 -9.905 1.00 97.88 100 GLU A O 1
ATOM 809 N N . GLY A 1 101 ? -1.769 -6.830 -10.020 1.00 97.31 101 GLY A N 1
ATOM 810 C CA . GLY A 1 101 ? -0.827 -5.749 -10.278 1.00 97.31 101 GLY A CA 1
ATOM 811 C C . GLY A 1 101 ? -1.097 -4.977 -11.566 1.00 97.31 101 GLY A C 1
ATOM 812 O O . GLY A 1 101 ? -0.510 -3.914 -11.735 1.00 97.31 101 GLY A O 1
ATOM 813 N N . LEU A 1 102 ? -1.992 -5.448 -12.444 1.00 97.44 102 LEU A N 1
ATOM 814 C CA . LEU A 1 102 ? -2.394 -4.717 -13.643 1.00 97.44 102 LEU A CA 1
ATOM 815 C C . LEU A 1 102 ? -3.166 -3.441 -13.294 1.00 97.44 102 LEU A C 1
ATOM 817 O O . LEU A 1 102 ? -3.048 -2.449 -14.010 1.00 97.44 102 LEU A O 1
ATOM 821 N N . LEU A 1 103 ? -3.906 -3.442 -12.178 1.00 93.88 103 LEU A N 1
ATOM 822 C CA . LEU A 1 103 ? -4.644 -2.277 -11.691 1.00 93.88 103 LEU A CA 1
ATOM 823 C C . LEU A 1 103 ? -3.745 -1.020 -11.587 1.00 93.88 103 LEU A C 1
ATOM 825 O O . LEU A 1 103 ? -4.102 0.004 -12.168 1.00 93.88 103 LEU A O 1
ATOM 829 N N . PRO A 1 104 ? -2.580 -1.062 -10.909 1.00 93.75 104 PRO A N 1
ATOM 830 C CA . PRO A 1 104 ? -1.647 0.061 -10.894 1.00 93.75 104 PRO A CA 1
ATOM 831 C C . PRO A 1 104 ? -0.762 0.132 -12.141 1.00 93.75 104 PRO A C 1
ATOM 833 O O . PRO A 1 104 ? -0.533 1.230 -12.645 1.00 93.75 104 PRO A O 1
ATOM 836 N N . THR A 1 105 ? -0.245 -0.988 -12.664 1.00 96.06 105 THR A N 1
ATOM 837 C CA . THR A 1 105 ? 0.752 -0.915 -13.747 1.00 96.06 105 T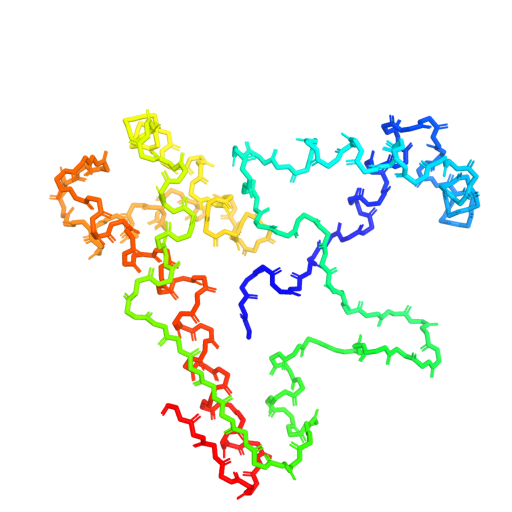HR A CA 1
ATOM 838 C C . THR A 1 105 ? 0.168 -0.422 -15.066 1.00 96.06 105 THR A C 1
ATOM 840 O O . THR A 1 105 ? 0.894 0.206 -15.835 1.00 96.06 105 THR A O 1
ATOM 843 N N . ALA A 1 106 ? -1.132 -0.604 -15.320 1.00 95.50 106 ALA A N 1
ATOM 844 C CA . ALA A 1 106 ? -1.789 -0.057 -16.508 1.00 95.50 106 ALA A CA 1
ATOM 845 C C . ALA A 1 106 ? -1.682 1.479 -16.592 1.00 95.50 106 ALA A C 1
ATOM 847 O O . ALA A 1 106 ? -1.501 2.023 -17.679 1.00 95.50 106 ALA A O 1
ATOM 848 N N . LEU A 1 107 ? -1.717 2.180 -15.452 1.00 93.31 107 LEU A N 1
ATOM 849 C CA . LEU A 1 107 ? -1.575 3.643 -15.388 1.00 93.31 107 LEU A CA 1
ATOM 850 C C . LEU A 1 107 ? -0.133 4.105 -15.668 1.00 93.31 107 LEU A C 1
ATOM 852 O O . LEU A 1 107 ? 0.099 5.212 -16.156 1.00 93.31 107 LEU A O 1
ATOM 856 N N . LEU A 1 108 ? 0.833 3.220 -15.418 1.00 95.00 108 LEU A N 1
ATOM 857 C CA . LEU A 1 108 ? 2.264 3.452 -15.604 1.00 95.00 108 LEU A CA 1
ATOM 858 C C . LEU A 1 108 ? 2.738 3.148 -17.036 1.00 95.00 108 LEU A C 1
ATOM 860 O O . LEU A 1 108 ? 3.889 3.415 -17.372 1.00 95.00 108 LEU A O 1
ATOM 864 N N . TRP A 1 109 ? 1.873 2.599 -17.898 1.00 96.31 109 TRP A N 1
ATOM 865 C CA . TRP A 1 109 ? 2.233 2.118 -19.240 1.00 96.31 109 TRP A CA 1
ATOM 866 C C . TRP A 1 109 ? 2.942 3.165 -20.111 1.00 96.31 109 TRP A C 1
ATOM 868 O O . TRP A 1 109 ? 3.849 2.841 -20.880 1.00 96.31 109 TRP A O 1
ATOM 878 N N . HIS A 1 110 ? 2.540 4.430 -19.986 1.00 96.56 110 HIS A N 1
ATOM 879 C CA . HIS A 1 110 ? 3.094 5.533 -20.770 1.00 96.56 110 HIS A CA 1
ATOM 880 C C . HIS A 1 110 ? 4.336 6.177 -20.147 1.00 96.56 110 HIS A C 1
ATOM 882 O O . HIS A 1 110 ? 4.944 7.030 -20.784 1.00 96.56 110 HIS A O 1
ATOM 888 N N . THR A 1 111 ? 4.723 5.774 -18.936 1.00 96.75 111 THR A N 1
ATOM 889 C CA . THR A 1 111 ? 5.838 6.373 -18.192 1.00 96.75 111 THR A CA 1
ATOM 890 C C . THR A 1 111 ? 6.876 5.347 -17.735 1.00 96.75 111 THR A C 1
ATOM 892 O O . THR A 1 111 ? 7.697 5.631 -16.869 1.00 96.75 111 THR A O 1
ATOM 895 N N . LEU A 1 112 ? 6.882 4.155 -18.343 1.00 97.69 112 LEU A N 1
ATOM 896 C CA . LEU A 1 112 ? 7.814 3.072 -18.008 1.00 97.69 112 LEU A CA 1
ATOM 897 C C . LEU A 1 112 ? 9.287 3.498 -18.096 1.00 97.69 112 LEU A C 1
ATOM 899 O O . LEU A 1 112 ? 10.060 3.124 -17.224 1.00 97.69 112 LEU A O 1
ATOM 903 N N . GLU A 1 113 ? 9.654 4.300 -19.098 1.00 97.44 113 GLU A N 1
ATOM 904 C CA . GLU A 1 113 ? 11.024 4.811 -19.262 1.00 97.44 113 GLU A CA 1
ATOM 905 C C . GLU A 1 113 ? 11.423 5.746 -18.112 1.00 97.44 113 GLU A C 1
ATOM 907 O O . GLU A 1 113 ? 12.487 5.577 -17.527 1.00 97.44 113 GLU A O 1
ATOM 912 N N . GLU A 1 114 ? 10.537 6.662 -17.706 1.00 97.50 114 GLU A N 1
ATOM 913 C CA . GLU A 1 114 ? 10.772 7.518 -16.535 1.00 97.50 114 GLU A CA 1
ATOM 914 C C . GLU A 1 114 ? 10.928 6.681 -15.258 1.00 97.50 114 GLU A C 1
ATOM 916 O O . GLU A 1 114 ? 11.786 6.966 -14.422 1.00 97.50 114 GLU A O 1
ATOM 921 N N . ILE A 1 115 ? 10.102 5.643 -15.105 1.00 97.31 115 ILE A N 1
ATOM 922 C CA . ILE A 1 115 ? 10.143 4.755 -13.942 1.00 97.31 115 ILE A CA 1
ATOM 923 C C . ILE A 1 115 ? 11.438 3.941 -13.919 1.00 97.31 115 ILE A C 1
ATOM 925 O O . ILE A 1 115 ? 11.969 3.726 -12.835 1.00 97.31 115 ILE A O 1
ATOM 929 N N . ASP A 1 116 ? 11.950 3.502 -15.072 1.00 97.81 116 ASP A N 1
ATOM 930 C CA . ASP A 1 116 ? 13.254 2.835 -15.184 1.00 97.81 116 ASP A CA 1
ATOM 931 C C . ASP A 1 116 ? 14.379 3.761 -14.712 1.00 97.81 116 ASP A C 1
ATOM 933 O O . ASP A 1 116 ? 15.144 3.417 -13.810 1.00 97.81 116 ASP A O 1
ATOM 937 N N . GLU A 1 117 ? 14.425 4.977 -15.262 1.00 97.50 117 GLU A N 1
ATOM 938 C CA . GLU A 1 117 ? 15.465 5.969 -14.974 1.00 97.50 117 GLU A CA 1
ATOM 939 C C . GLU A 1 117 ? 15.456 6.426 -13.512 1.00 97.50 117 GLU A C 1
ATOM 941 O O . GLU A 1 117 ? 16.509 6.607 -12.900 1.00 97.50 117 GLU A O 1
ATOM 946 N N . LYS A 1 118 ? 14.263 6.598 -12.935 1.00 96.69 118 LYS A N 1
ATOM 947 C CA . LYS A 1 118 ? 14.064 7.113 -11.574 1.00 96.69 118 LYS A CA 1
ATOM 948 C C . LYS A 1 118 ? 13.663 6.025 -10.581 1.00 96.69 118 LYS A C 1
ATOM 950 O O . LYS A 1 118 ? 13.143 6.335 -9.504 1.00 96.69 118 LYS A O 1
ATOM 955 N N . TRP A 1 119 ? 13.904 4.751 -10.905 1.00 96.19 119 TRP A N 1
ATOM 956 C CA . TRP A 1 119 ? 13.409 3.624 -10.112 1.00 96.19 119 TRP A CA 1
ATOM 957 C C . TRP A 1 119 ? 13.761 3.751 -8.632 1.00 96.19 119 TRP A C 1
ATOM 959 O O . TRP A 1 119 ? 12.880 3.611 -7.786 1.00 96.19 119 TRP A O 1
ATOM 969 N N . GLY A 1 120 ? 15.025 4.069 -8.323 1.00 93.94 120 GLY A N 1
ATOM 970 C CA . GLY A 1 120 ? 15.539 4.181 -6.953 1.00 93.94 120 GLY A CA 1
ATOM 971 C C . GLY A 1 120 ? 14.756 5.155 -6.066 1.00 93.94 120 GLY A C 1
ATOM 972 O O . GLY A 1 120 ? 14.588 4.893 -4.871 1.00 93.94 120 GLY A O 1
ATOM 973 N N . ASP A 1 121 ? 14.215 6.218 -6.659 1.00 93.12 121 ASP A N 1
ATOM 974 C CA . ASP A 1 121 ? 13.420 7.226 -5.959 1.00 93.12 121 ASP A CA 1
ATOM 975 C C . ASP A 1 121 ? 11.929 6.887 -5.954 1.00 93.12 121 ASP A C 1
ATOM 977 O O . ASP A 1 121 ? 11.237 7.152 -4.971 1.00 93.12 121 ASP A O 1
ATOM 981 N N . MET A 1 122 ? 11.426 6.287 -7.035 1.00 95.31 122 MET A N 1
ATOM 982 C CA . MET A 1 122 ? 9.994 6.070 -7.243 1.00 95.31 122 MET A CA 1
ATOM 983 C C . MET A 1 122 ? 9.467 4.792 -6.591 1.00 95.31 122 MET A C 1
ATOM 985 O O . MET A 1 122 ? 8.350 4.784 -6.061 1.00 95.31 122 MET A O 1
ATOM 989 N N . PHE A 1 123 ? 10.253 3.712 -6.587 1.00 96.25 123 PHE A N 1
ATOM 990 C CA . PHE A 1 123 ? 9.793 2.410 -6.104 1.00 96.25 123 PHE A CA 1
ATOM 991 C C . PHE A 1 123 ? 9.227 2.426 -4.677 1.00 96.25 123 PHE A C 1
ATOM 993 O O . PHE A 1 123 ? 8.258 1.703 -4.441 1.00 96.25 123 PHE A O 1
ATOM 1000 N N . PRO A 1 124 ? 9.733 3.225 -3.710 1.00 95.00 124 PRO A N 1
ATOM 1001 C CA . PRO A 1 124 ? 9.185 3.203 -2.363 1.00 95.00 124 PRO A CA 1
ATOM 1002 C C . PRO A 1 124 ? 7.741 3.705 -2.300 1.00 95.00 124 PRO A C 1
ATOM 1004 O O . PRO A 1 124 ? 6.988 3.273 -1.428 1.00 95.00 124 PRO A O 1
ATOM 1007 N N . TYR A 1 125 ? 7.343 4.592 -3.212 1.00 93.19 125 TYR A N 1
ATOM 1008 C CA . TYR A 1 125 ? 5.968 5.077 -3.327 1.00 93.19 125 TYR A CA 1
ATOM 1009 C C . TYR A 1 125 ? 5.104 4.092 -4.118 1.00 93.19 125 TYR A C 1
ATOM 1011 O O . TYR A 1 125 ? 4.008 3.739 -3.683 1.00 93.19 125 TYR A O 1
ATOM 1019 N N . LEU A 1 126 ? 5.633 3.583 -5.236 1.00 95.62 126 LEU A N 1
ATOM 1020 C CA . LEU A 1 126 ? 4.950 2.613 -6.099 1.00 95.62 126 LEU A CA 1
ATOM 1021 C C . LEU A 1 126 ? 4.685 1.268 -5.396 1.00 95.62 126 LEU A C 1
ATOM 1023 O O . LEU A 1 126 ? 3.676 0.618 -5.642 1.00 95.62 126 LEU A O 1
ATOM 1027 N N . LEU A 1 127 ? 5.573 0.846 -4.497 1.00 95.69 127 LEU A N 1
ATOM 1028 C CA . LEU A 1 127 ? 5.472 -0.412 -3.745 1.00 95.69 127 LEU A CA 1
ATOM 1029 C C . LEU A 1 127 ? 5.002 -0.211 -2.296 1.00 95.69 127 LEU A C 1
ATOM 1031 O O . LEU A 1 127 ? 5.067 -1.142 -1.482 1.00 95.69 127 LEU A O 1
ATOM 1035 N N . ASP A 1 128 ? 4.554 1.006 -1.978 1.00 93.50 128 ASP A N 1
ATOM 1036 C CA . ASP A 1 128 ? 4.035 1.434 -0.680 1.00 93.50 128 ASP A CA 1
ATOM 1037 C C . ASP A 1 128 ? 4.916 0.973 0.496 1.00 93.50 128 ASP A C 1
ATOM 1039 O O . ASP A 1 128 ? 4.516 0.232 1.398 1.00 93.50 128 ASP A O 1
ATOM 1043 N N . CYS A 1 129 ? 6.198 1.331 0.431 1.00 93.00 129 CYS A N 1
ATOM 1044 C CA . CYS A 1 129 ? 7.175 1.055 1.478 1.00 93.00 129 CYS A CA 1
ATOM 1045 C C . CYS A 1 129 ? 7.964 2.289 1.928 1.00 93.00 129 CYS A C 1
ATOM 1047 O O . CYS A 1 129 ? 8.777 2.159 2.838 1.00 93.00 129 CYS A O 1
ATOM 1049 N N . ASN A 1 130 ? 7.692 3.486 1.396 1.00 91.31 130 ASN A N 1
ATOM 1050 C CA . ASN A 1 130 ? 8.420 4.711 1.750 1.00 91.31 130 ASN A CA 1
ATOM 1051 C C . ASN A 1 130 ? 8.437 5.007 3.262 1.00 91.31 130 ASN A C 1
ATOM 1053 O O . ASN A 1 130 ? 9.452 5.440 3.795 1.00 91.31 130 ASN A O 1
ATOM 1057 N N . GLU A 1 131 ? 7.344 4.714 3.973 1.00 88.56 131 GLU A N 1
ATOM 1058 C CA . GLU A 1 131 ? 7.244 4.938 5.425 1.00 88.56 131 GLU A CA 1
ATOM 1059 C C . GLU A 1 131 ? 7.838 3.797 6.276 1.00 88.56 131 GLU A C 1
ATOM 1061 O O . GLU A 1 131 ? 7.865 3.887 7.502 1.00 88.56 131 GLU A O 1
ATOM 1066 N N . THR A 1 132 ? 8.282 2.700 5.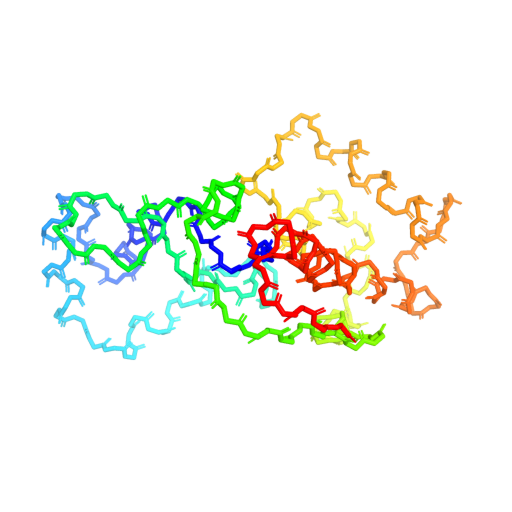653 1.00 90.38 132 THR A N 1
ATOM 1067 C CA . THR A 1 132 ? 8.751 1.485 6.355 1.00 90.38 132 THR A CA 1
ATOM 1068 C C . THR A 1 132 ? 10.154 1.040 5.954 1.00 90.38 132 THR A C 1
ATOM 1070 O O . THR A 1 132 ? 10.800 0.309 6.704 1.00 90.38 132 THR A O 1
ATOM 1073 N N . LEU A 1 133 ? 10.645 1.481 4.797 1.00 94.06 133 LEU A N 1
ATOM 1074 C CA . LEU A 1 133 ? 11.967 1.162 4.287 1.00 94.06 133 LEU A CA 1
ATOM 1075 C C . LEU A 1 133 ? 12.968 2.247 4.719 1.00 94.06 133 LEU A C 1
ATOM 1077 O O . LEU A 1 133 ? 12.820 3.401 4.312 1.00 94.06 133 LEU A O 1
ATOM 1081 N N . PRO A 1 134 ? 14.013 1.907 5.499 1.00 94.75 134 PRO A N 1
ATOM 1082 C CA . PRO A 1 134 ? 15.051 2.866 5.860 1.00 94.75 134 PRO A CA 1
ATOM 1083 C C . PRO A 1 134 ? 15.732 3.459 4.626 1.00 94.75 134 PRO A C 1
ATOM 1085 O O . PRO A 1 134 ? 16.067 2.729 3.692 1.00 94.75 134 PRO A O 1
ATOM 1088 N N . VAL A 1 135 ? 16.002 4.768 4.657 1.00 93.88 135 VAL A N 1
ATOM 1089 C CA . VAL A 1 135 ? 16.637 5.502 3.546 1.00 93.88 135 VAL A CA 1
ATOM 1090 C C . VAL A 1 135 ? 17.948 4.842 3.112 1.00 93.88 135 VAL A C 1
ATOM 1092 O O . VAL A 1 135 ? 18.153 4.619 1.924 1.00 93.88 135 VAL A O 1
ATOM 1095 N N . SER A 1 136 ? 18.773 4.411 4.070 1.00 95.50 136 SER A N 1
ATOM 1096 C CA . SER A 1 136 ? 20.053 3.731 3.817 1.00 95.50 136 SER A CA 1
ATOM 1097 C C . SER A 1 136 ? 19.938 2.389 3.086 1.00 95.50 136 SER A C 1
ATOM 1099 O O . SER A 1 136 ? 20.941 1.864 2.615 1.00 95.50 136 SER A O 1
ATOM 1101 N N . LYS A 1 137 ? 18.736 1.806 2.996 1.00 96.62 137 LYS A N 1
ATOM 1102 C CA . LYS A 1 137 ? 18.488 0.532 2.308 1.00 96.62 137 LYS A CA 1
ATOM 1103 C C . LYS A 1 137 ? 17.805 0.699 0.953 1.00 96.62 137 LYS A C 1
ATOM 1105 O O . LYS A 1 137 ? 17.678 -0.302 0.249 1.00 96.62 137 LYS A O 1
ATOM 1110 N N . LYS A 1 138 ? 17.359 1.910 0.590 1.00 95.31 138 LYS A N 1
ATOM 1111 C CA . LYS A 1 138 ? 16.571 2.144 -0.631 1.00 95.31 138 LYS A CA 1
ATOM 1112 C C . LYS A 1 138 ? 17.294 1.655 -1.883 1.00 95.31 138 LYS A C 1
ATOM 1114 O O . LYS A 1 138 ? 16.733 0.847 -2.611 1.00 95.31 138 LYS A O 1
ATOM 1119 N N . GLU A 1 139 ? 18.550 2.049 -2.065 1.00 94.69 139 GLU A N 1
ATOM 1120 C CA . GLU A 1 139 ? 19.356 1.670 -3.232 1.00 94.69 139 GLU A CA 1
ATOM 1121 C C . GLU A 1 139 ? 19.495 0.143 -3.377 1.00 94.69 139 GLU A C 1
ATOM 1123 O O . GLU A 1 139 ? 19.117 -0.437 -4.396 1.00 94.69 139 GLU A O 1
ATOM 1128 N N . ILE A 1 140 ? 19.962 -0.530 -2.319 1.00 96.56 140 ILE A N 1
ATOM 1129 C CA . ILE A 1 140 ? 20.208 -1.980 -2.332 1.00 96.56 140 ILE A CA 1
ATOM 1130 C C . ILE A 1 140 ? 18.906 -2.760 -2.552 1.00 96.56 140 ILE A C 1
ATOM 1132 O O . ILE A 1 140 ? 18.890 -3.748 -3.284 1.00 96.56 140 ILE A O 1
ATOM 1136 N N . VAL A 1 141 ? 17.811 -2.346 -1.907 1.00 97.44 141 VAL A N 1
ATOM 1137 C CA . VAL A 1 141 ? 16.513 -3.019 -2.045 1.00 97.44 141 VAL A CA 1
ATOM 1138 C C . VAL A 1 141 ? 15.920 -2.786 -3.432 1.00 97.44 141 VAL A C 1
ATOM 1140 O O . VAL A 1 141 ? 15.485 -3.751 -4.055 1.00 97.44 141 VAL A O 1
ATOM 1143 N N . GLY A 1 142 ? 15.951 -1.551 -3.940 1.00 96.62 142 GLY A N 1
ATOM 1144 C CA . GLY A 1 142 ? 15.452 -1.214 -5.273 1.00 96.62 142 GLY A CA 1
ATOM 1145 C C . GLY A 1 142 ? 16.144 -2.028 -6.366 1.00 96.62 142 GLY A C 1
ATOM 1146 O O . GLY A 1 142 ? 15.461 -2.616 -7.206 1.00 96.62 142 GLY A O 1
ATOM 1147 N N . LYS A 1 143 ? 17.477 -2.150 -6.296 1.00 96.38 143 LYS A N 1
ATOM 1148 C CA . LYS A 1 143 ? 18.270 -2.974 -7.220 1.00 96.38 143 LYS A CA 1
ATOM 1149 C C . LYS A 1 143 ? 17.893 -4.456 -7.149 1.00 96.38 143 LYS A C 1
ATOM 1151 O O . LYS A 1 143 ? 17.586 -5.055 -8.175 1.00 96.38 143 LYS A O 1
ATOM 1156 N N . LYS A 1 144 ? 17.845 -5.033 -5.942 1.00 97.69 144 LYS A N 1
ATOM 1157 C CA . LYS A 1 144 ? 17.491 -6.452 -5.746 1.00 97.69 144 LYS A CA 1
ATOM 1158 C C . LYS A 1 144 ? 16.096 -6.796 -6.261 1.00 97.69 144 LYS A C 1
ATOM 1160 O O . LYS A 1 144 ? 15.887 -7.903 -6.745 1.00 97.69 144 LYS A O 1
ATOM 1165 N N . ILE A 1 145 ? 15.146 -5.868 -6.142 1.00 97.88 145 ILE A N 1
ATOM 1166 C CA . ILE A 1 145 ? 13.794 -6.056 -6.671 1.00 97.88 145 ILE A CA 1
ATOM 1167 C C . ILE A 1 145 ? 13.840 -6.195 -8.197 1.00 97.88 145 ILE A C 1
ATOM 1169 O O . ILE A 1 145 ? 13.316 -7.174 -8.721 1.00 97.88 145 ILE A O 1
ATOM 1173 N N . LEU A 1 146 ? 14.490 -5.272 -8.913 1.00 96.69 146 LEU A N 1
ATOM 1174 C CA . LEU A 1 146 ? 14.561 -5.366 -10.377 1.00 96.69 146 LEU A CA 1
ATOM 1175 C C . LEU A 1 146 ? 15.334 -6.595 -10.843 1.00 96.69 146 LEU A C 1
ATOM 1177 O O . LEU A 1 146 ? 14.870 -7.288 -11.743 1.00 96.69 146 LEU A O 1
ATOM 1181 N N . GLU A 1 147 ? 16.456 -6.914 -10.199 1.00 97.31 147 GLU A N 1
ATOM 1182 C CA . GLU A 1 147 ? 17.230 -8.116 -10.523 1.00 97.31 147 GLU A CA 1
ATOM 1183 C C . GLU A 1 147 ? 16.397 -9.393 -10.375 1.00 97.31 147 GLU A C 1
ATOM 1185 O O . GLU A 1 147 ? 16.479 -10.270 -11.231 1.00 97.31 147 GLU A O 1
ATOM 1190 N N . TYR A 1 148 ? 15.574 -9.488 -9.325 1.00 98.25 148 TYR A N 1
ATOM 1191 C CA . TYR A 1 148 ? 14.721 -10.652 -9.088 1.00 98.25 148 TYR A CA 1
ATOM 1192 C C . TYR A 1 148 ? 13.593 -10.778 -10.119 1.00 98.25 148 TYR A C 1
ATOM 1194 O O . TYR A 1 148 ? 13.365 -11.865 -10.643 1.00 98.25 148 TYR A O 1
ATOM 1202 N N . TYR A 1 149 ? 12.870 -9.690 -10.405 1.00 98.31 149 TYR A N 1
ATOM 1203 C CA . TYR A 1 149 ? 11.683 -9.759 -11.266 1.00 98.31 149 TYR A CA 1
ATOM 1204 C C . TYR A 1 149 ? 12.005 -9.646 -12.753 1.00 98.31 149 TYR A C 1
ATOM 1206 O O . TYR A 1 149 ? 11.375 -10.323 -13.562 1.00 98.31 149 TYR A O 1
ATOM 1214 N N . LEU A 1 150 ? 12.939 -8.772 -13.133 1.00 97.50 150 LEU A N 1
ATOM 1215 C CA . LEU A 1 150 ? 13.247 -8.494 -14.536 1.00 97.50 150 LEU A CA 1
ATOM 1216 C C . LEU A 1 150 ? 14.401 -9.357 -15.043 1.00 97.50 150 LEU A C 1
ATOM 1218 O O . LEU A 1 150 ? 14.303 -9.900 -16.148 1.00 97.50 150 LEU A O 1
ATOM 1222 N N . GLY A 1 151 ? 15.426 -9.524 -14.206 1.00 95.81 151 GLY A N 1
ATOM 1223 C CA . GLY A 1 151 ? 16.724 -10.104 -14.541 1.00 95.81 151 GLY A CA 1
ATOM 1224 C C . GLY A 1 151 ? 17.843 -9.060 -14.465 1.00 95.81 151 GLY A C 1
ATOM 1225 O O . GLY A 1 151 ? 17.605 -7.854 -14.534 1.00 95.81 151 GLY A O 1
ATOM 1226 N N . SER A 1 152 ? 19.088 -9.504 -14.296 1.00 93.62 152 SER A N 1
ATOM 1227 C CA . SER A 1 152 ? 20.241 -8.598 -14.227 1.00 93.62 152 SER A CA 1
ATOM 1228 C C . SER A 1 152 ? 20.445 -7.840 -15.543 1.00 93.62 152 SER A C 1
ATOM 1230 O O . SER A 1 152 ? 20.629 -8.454 -16.588 1.00 93.62 152 SER A O 1
ATOM 1232 N N . GLY A 1 153 ? 20.462 -6.505 -15.477 1.00 89.25 153 GLY A N 1
ATOM 1233 C CA . GLY A 1 153 ? 20.655 -5.628 -16.642 1.00 89.25 153 GLY A CA 1
ATOM 1234 C C . GLY A 1 153 ? 19.389 -5.361 -17.462 1.00 89.25 153 GLY A C 1
ATOM 1235 O O . GLY A 1 153 ? 19.436 -4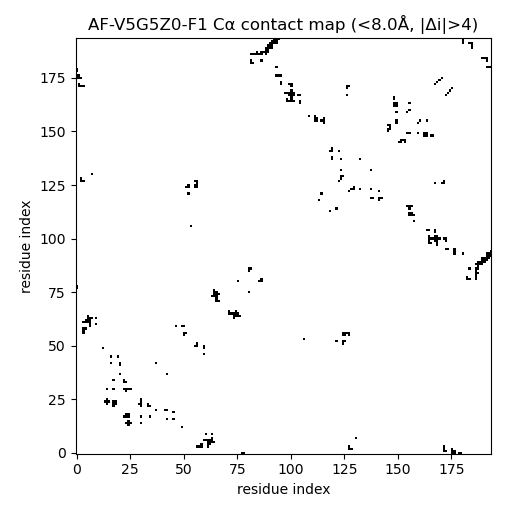.571 -18.404 1.00 89.25 153 GLY A O 1
ATOM 1236 N N . GLU A 1 154 ? 18.265 -5.974 -17.093 1.00 96.44 154 GLU A N 1
ATOM 1237 C CA . GLU A 1 154 ? 16.974 -5.745 -17.734 1.00 96.44 154 GLU A CA 1
ATOM 1238 C C . GLU A 1 154 ? 16.331 -4.439 -17.259 1.00 96.44 154 GLU A C 1
ATOM 1240 O O . GLU A 1 154 ? 16.476 -4.035 -16.104 1.00 96.44 154 GLU A O 1
ATOM 1245 N N . LYS A 1 155 ? 15.590 -3.797 -18.166 1.00 96.94 155 LYS A N 1
ATOM 1246 C CA . LYS A 1 155 ? 14.937 -2.502 -17.934 1.00 96.94 155 LYS A CA 1
ATOM 1247 C C . LYS A 1 155 ? 13.433 -2.631 -17.749 1.00 96.94 155 LYS A C 1
ATOM 1249 O O . LYS A 1 155 ? 12.800 -3.531 -18.316 1.00 96.94 155 LYS A O 1
ATOM 1254 N N . ILE A 1 156 ? 12.848 -1.674 -17.037 1.00 98.19 156 ILE A N 1
ATOM 1255 C CA . ILE A 1 156 ? 11.408 -1.429 -17.017 1.00 98.19 156 ILE A CA 1
ATOM 1256 C C . ILE A 1 156 ? 11.009 -0.844 -18.375 1.00 98.19 156 ILE A C 1
ATOM 1258 O O . ILE A 1 156 ? 11.310 0.293 -18.718 1.00 98.19 156 ILE A O 1
ATOM 1262 N N . ASN A 1 157 ? 10.340 -1.654 -19.190 1.00 97.81 157 ASN A N 1
ATOM 1263 C CA . ASN A 1 157 ? 9.884 -1.276 -20.523 1.00 97.81 157 ASN A CA 1
ATOM 1264 C C . ASN A 1 157 ? 8.678 -2.136 -20.931 1.00 97.81 157 ASN A C 1
ATOM 1266 O O . ASN A 1 157 ? 8.240 -3.018 -20.188 1.00 97.81 157 ASN A O 1
ATOM 1270 N N . LYS A 1 158 ? 8.141 -1.903 -22.132 1.00 97.88 158 LYS A N 1
ATOM 1271 C CA . LYS A 1 158 ? 6.968 -2.635 -22.636 1.00 97.88 158 LYS A CA 1
ATOM 1272 C C . LYS A 1 158 ? 7.204 -4.145 -22.770 1.00 97.88 158 LYS A C 1
ATOM 1274 O O . LYS A 1 158 ? 6.283 -4.911 -22.513 1.00 97.88 158 LYS A O 1
ATOM 1279 N N . ALA A 1 159 ? 8.416 -4.578 -23.128 1.00 97.81 159 ALA A N 1
ATOM 1280 C CA . ALA A 1 159 ? 8.746 -6.000 -23.265 1.00 97.81 159 ALA A CA 1
ATOM 1281 C C . ALA A 1 159 ? 8.754 -6.724 -21.907 1.00 97.81 159 ALA A C 1
ATOM 1283 O O . ALA A 1 159 ? 8.329 -7.872 -21.811 1.00 97.81 159 ALA A O 1
ATOM 1284 N N . ASN A 1 160 ? 9.162 -6.030 -20.842 1.00 97.94 160 ASN A N 1
ATOM 1285 C CA . ASN A 1 160 ? 9.193 -6.548 -19.474 1.00 97.94 160 ASN A CA 1
ATOM 1286 C C . ASN A 1 160 ? 7.947 -6.172 -18.640 1.00 97.94 160 ASN A C 1
ATOM 1288 O O . ASN A 1 160 ? 7.906 -6.423 -17.433 1.00 97.94 160 ASN A O 1
ATOM 1292 N N . PHE A 1 161 ? 6.903 -5.606 -19.253 1.00 98.25 161 PHE A N 1
ATOM 1293 C CA . PHE A 1 161 ? 5.737 -5.080 -18.533 1.00 98.25 161 PHE A CA 1
ATOM 1294 C C . PHE A 1 161 ? 4.971 -6.140 -17.729 1.00 98.25 161 PHE A C 1
ATOM 1296 O O . PHE A 1 161 ? 4.491 -5.867 -16.627 1.00 98.25 161 PHE A O 1
ATOM 1303 N N . GLN A 1 162 ? 4.888 -7.374 -18.233 1.00 98.25 162 GLN A N 1
ATOM 1304 C CA . GLN A 1 162 ? 4.251 -8.470 -17.500 1.00 98.25 162 GLN A CA 1
ATOM 1305 C C . GLN A 1 162 ? 5.019 -8.817 -16.215 1.00 98.25 162 GLN A C 1
ATOM 1307 O O . GLN A 1 162 ? 4.403 -9.059 -15.180 1.00 98.25 162 GLN A O 1
ATOM 1312 N N . LYS A 1 163 ? 6.356 -8.770 -16.243 1.00 98.44 163 LYS A N 1
ATOM 1313 C CA . LYS A 1 163 ? 7.199 -8.999 -15.058 1.00 98.44 163 LYS A CA 1
ATOM 1314 C C . LYS A 1 163 ? 7.064 -7.860 -14.043 1.00 98.44 163 LYS A C 1
ATOM 1316 O O . LYS A 1 163 ? 6.970 -8.116 -12.845 1.00 98.44 163 LYS A O 1
ATOM 1321 N N . LEU A 1 164 ? 6.966 -6.611 -14.512 1.00 98.19 164 LEU A N 1
ATOM 1322 C CA . LEU A 1 164 ? 6.623 -5.470 -13.653 1.00 98.19 164 LEU A CA 1
ATOM 1323 C C . LEU A 1 164 ? 5.241 -5.664 -13.005 1.00 98.19 164 LEU A C 1
ATOM 1325 O O . LEU A 1 164 ? 5.066 -5.443 -11.812 1.00 98.19 164 LEU A O 1
ATOM 1329 N N . THR A 1 165 ? 4.264 -6.131 -13.779 1.00 98.50 165 THR A N 1
ATOM 1330 C CA . THR A 1 165 ? 2.917 -6.444 -13.285 1.00 98.50 165 THR A CA 1
ATOM 1331 C C . THR A 1 165 ? 2.942 -7.561 -12.239 1.00 98.50 165 THR A C 1
ATOM 1333 O O . THR A 1 165 ? 2.229 -7.472 -11.236 1.00 98.50 165 THR A O 1
ATOM 1336 N N . GLN A 1 166 ? 3.803 -8.570 -12.402 1.00 98.69 166 GLN A N 1
ATOM 1337 C CA . GLN A 1 166 ? 4.013 -9.606 -11.390 1.00 98.69 166 GLN A CA 1
ATOM 1338 C C . GLN A 1 166 ? 4.566 -9.020 -10.084 1.00 98.69 166 GLN A C 1
ATOM 1340 O O . GLN A 1 166 ? 4.027 -9.309 -9.021 1.00 98.69 166 GLN A O 1
ATOM 1345 N N . LEU A 1 167 ? 5.564 -8.131 -10.150 1.00 98.44 167 LEU A N 1
ATOM 1346 C CA . LEU A 1 167 ? 6.097 -7.439 -8.969 1.00 98.44 167 LEU A CA 1
ATOM 1347 C C . LEU A 1 167 ? 4.997 -6.723 -8.170 1.00 98.44 167 LEU A C 1
ATOM 1349 O O . LEU A 1 167 ? 4.925 -6.850 -6.946 1.00 98.44 167 LEU A O 1
ATOM 1353 N N . PHE A 1 168 ? 4.123 -5.977 -8.846 1.00 98.12 168 PHE A N 1
ATOM 1354 C CA . PHE A 1 168 ? 3.029 -5.272 -8.175 1.00 98.12 168 PHE A CA 1
ATOM 1355 C C . PHE A 1 168 ? 1.976 -6.242 -7.628 1.00 98.12 168 PHE A C 1
ATOM 1357 O O . PHE A 1 168 ? 1.485 -6.029 -6.519 1.00 98.12 168 PHE A O 1
ATOM 1364 N N . THR A 1 169 ? 1.676 -7.322 -8.358 1.00 98.62 16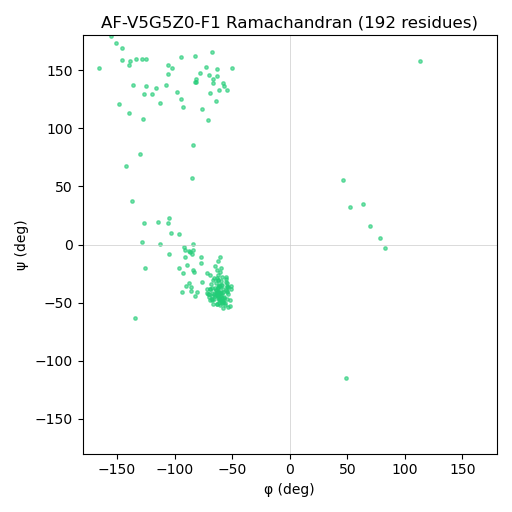9 THR A N 1
ATOM 1365 C CA . THR A 1 169 ? 0.785 -8.403 -7.900 1.00 98.62 169 THR A CA 1
ATOM 1366 C C . THR A 1 169 ? 1.299 -8.987 -6.588 1.00 98.62 169 THR A C 1
ATOM 1368 O O . THR A 1 169 ? 0.577 -8.997 -5.590 1.00 98.62 169 THR A O 1
ATOM 1371 N N . ASP A 1 170 ? 2.573 -9.375 -6.554 1.00 98.56 170 ASP A N 1
ATOM 1372 C CA . ASP A 1 170 ? 3.200 -10.003 -5.395 1.00 98.56 170 ASP A CA 1
ATOM 1373 C C . ASP A 1 170 ? 3.230 -9.060 -4.197 1.00 98.56 170 ASP A C 1
ATOM 1375 O O . ASP A 1 170 ? 2.765 -9.400 -3.105 1.00 98.56 170 ASP A O 1
ATOM 1379 N N . ARG A 1 171 ? 3.737 -7.841 -4.399 1.00 97.12 171 ARG A N 1
ATOM 1380 C CA . ARG A 1 171 ? 3.935 -6.874 -3.318 1.00 97.12 171 ARG A CA 1
ATOM 1381 C C . ARG A 1 171 ? 2.624 -6.365 -2.723 1.00 97.12 171 ARG A C 1
ATOM 1383 O O . ARG A 1 171 ? 2.543 -6.202 -1.502 1.00 97.12 171 ARG A O 1
ATOM 1390 N N . LEU A 1 172 ? 1.644 -6.035 -3.561 1.00 97.00 172 LEU A N 1
ATOM 1391 C CA . LEU A 1 172 ? 0.459 -5.289 -3.131 1.00 97.00 172 LEU A CA 1
ATOM 1392 C C . LEU A 1 172 ? -0.727 -6.202 -2.806 1.00 97.00 172 LEU A C 1
ATOM 1394 O O . LEU A 1 172 ? -1.599 -5.771 -2.049 1.00 97.00 172 LEU A O 1
ATOM 1398 N N . PHE A 1 173 ? -0.735 -7.447 -3.303 1.00 97.94 173 PHE A N 1
ATOM 1399 C CA . PHE A 1 173 ? -1.886 -8.348 -3.193 1.00 97.94 173 PHE A CA 1
ATOM 1400 C C . PHE A 1 173 ? -1.511 -9.772 -2.760 1.00 97.94 173 PHE A C 1
ATOM 1402 O O . PHE A 1 173 ? -1.902 -10.184 -1.665 1.00 97.94 173 PHE A O 1
ATOM 1409 N N . ALA A 1 174 ? -0.726 -10.507 -3.555 1.00 98.44 174 ALA A N 1
ATOM 1410 C CA . ALA A 1 174 ? -0.540 -11.949 -3.377 1.00 98.44 174 ALA A CA 1
ATOM 1411 C C . ALA A 1 174 ? 0.191 -12.308 -2.074 1.00 98.44 174 ALA A C 1
ATOM 1413 O O . ALA A 1 174 ? -0.334 -13.083 -1.275 1.00 98.44 174 ALA A O 1
ATOM 1414 N N . ILE A 1 175 ? 1.348 -11.694 -1.791 1.00 97.88 175 ILE A N 1
ATOM 1415 C CA . ILE A 1 175 ? 2.095 -11.962 -0.549 1.00 97.88 175 ILE A CA 1
ATOM 1416 C C . ILE A 1 175 ? 1.259 -11.581 0.686 1.00 97.88 175 ILE A C 1
ATOM 1418 O O . ILE A 1 175 ? 1.146 -12.391 1.612 1.00 97.88 175 ILE A O 1
ATOM 1422 N N . PRO A 1 176 ? 0.629 -10.388 0.752 1.00 97.69 176 PRO A N 1
ATOM 1423 C CA . PRO A 1 176 ? -0.301 -10.073 1.828 1.00 97.69 176 PRO A CA 1
ATOM 1424 C C . PRO A 1 176 ? -1.443 -11.074 2.007 1.00 97.69 176 PRO A C 1
ATOM 1426 O O . PRO A 1 176 ? -1.802 -11.354 3.152 1.00 97.69 176 PRO A O 1
ATOM 1429 N N . ALA A 1 177 ? -2.020 -11.578 0.913 1.00 98.31 177 ALA A N 1
ATOM 1430 C CA . ALA A 1 177 ? -3.098 -12.555 0.953 1.00 98.31 177 ALA A CA 1
ATOM 1431 C C . ALA A 1 177 ? -2.606 -13.900 1.506 1.00 98.31 177 ALA A C 1
ATOM 1433 O O . ALA A 1 177 ? -3.195 -14.434 2.446 1.00 98.31 177 ALA A O 1
ATOM 1434 N N . GLU A 1 178 ? -1.476 -14.394 1.005 1.00 98.00 178 GLU A N 1
ATOM 1435 C CA . GLU A 1 178 ? -0.854 -15.638 1.456 1.00 98.00 178 GLU A CA 1
ATOM 1436 C C . GLU A 1 178 ? -0.496 -15.587 2.949 1.00 98.00 178 GLU A C 1
ATOM 1438 O O . GLU A 1 178 ? -0.846 -16.489 3.716 1.00 98.00 178 GLU A O 1
ATOM 1443 N N . ILE A 1 179 ? 0.167 -14.512 3.394 1.00 97.88 179 ILE A N 1
ATOM 1444 C CA . ILE A 1 179 ? 0.536 -14.341 4.805 1.00 97.88 179 ILE A CA 1
ATOM 1445 C C . ILE A 1 179 ? -0.724 -14.267 5.672 1.00 97.88 179 ILE A C 1
ATOM 1447 O O . ILE A 1 179 ? -0.770 -14.893 6.732 1.00 97.88 179 ILE A O 1
ATOM 1451 N N . SER A 1 180 ? -1.749 -13.524 5.244 1.00 98.12 180 SER A N 1
ATOM 1452 C CA . SER A 1 180 ? -3.005 -13.431 5.990 1.00 98.12 180 SER A CA 1
ATOM 1453 C C . SER A 1 180 ? -3.714 -14.786 6.097 1.00 98.12 180 SER A C 1
ATOM 1455 O O . SER A 1 180 ? -4.114 -15.141 7.203 1.00 98.12 180 SER A O 1
ATOM 1457 N N . ALA A 1 181 ? -3.793 -15.574 5.017 1.00 98.19 181 ALA A N 1
ATOM 1458 C CA . ALA A 1 181 ? -4.361 -16.928 5.025 1.00 98.19 181 ALA A CA 1
ATOM 1459 C C . ALA A 1 181 ? -3.626 -17.852 6.004 1.00 98.19 181 ALA A C 1
ATOM 1461 O O . ALA A 1 181 ? -4.245 -18.448 6.886 1.00 98.19 181 ALA A O 1
ATOM 1462 N N . LYS A 1 182 ? -2.290 -17.901 5.924 1.00 98.00 182 LYS A N 1
ATOM 1463 C CA . LYS A 1 182 ? -1.458 -18.721 6.821 1.00 98.00 182 LYS A CA 1
ATOM 1464 C C . LYS A 1 182 ? -1.617 -18.327 8.288 1.00 98.00 182 LYS A C 1
ATOM 1466 O O . LYS A 1 182 ? -1.664 -19.192 9.161 1.00 98.00 182 LYS A O 1
ATOM 1471 N N . LEU A 1 183 ? -1.677 -17.028 8.577 1.00 98.19 183 LEU A N 1
ATOM 1472 C CA . LEU A 1 183 ? -1.838 -16.546 9.945 1.00 98.19 183 LEU A CA 1
ATOM 1473 C C . LEU A 1 183 ? -3.244 -16.803 10.490 1.00 98.19 183 LEU A C 1
ATOM 1475 O O . LEU A 1 183 ? -3.349 -17.246 11.630 1.00 98.19 183 LEU A O 1
ATOM 1479 N N . GLN A 1 184 ? -4.295 -16.588 9.693 1.00 98.38 184 GLN A N 1
ATOM 1480 C CA . GLN A 1 184 ? -5.671 -16.886 10.096 1.00 98.38 184 GLN A CA 1
ATOM 1481 C C . GLN A 1 184 ? -5.842 -18.384 10.379 1.00 98.38 184 GLN A C 1
ATOM 1483 O O . GLN A 1 184 ? -6.362 -18.747 11.432 1.00 98.38 184 GLN A O 1
ATOM 1488 N N . ALA A 1 185 ? -5.334 -19.253 9.496 1.00 98.06 185 ALA A N 1
ATOM 1489 C CA . ALA A 1 185 ? -5.412 -20.707 9.659 1.00 98.06 185 ALA A CA 1
ATOM 1490 C C . ALA A 1 185 ? -4.668 -21.199 10.910 1.00 98.06 185 ALA A C 1
ATOM 1492 O O . ALA A 1 185 ? -5.057 -22.183 11.527 1.00 98.06 185 ALA A O 1
ATOM 1493 N N . LYS A 1 186 ? -3.597 -20.504 11.313 1.00 97.88 186 LYS A N 1
ATOM 1494 C CA . LYS A 1 186 ? -2.887 -20.789 12.567 1.00 97.88 186 LYS A CA 1
ATOM 1495 C C . LYS A 1 186 ? -3.636 -20.275 13.803 1.00 97.88 186 LYS A C 1
ATOM 1497 O O . LYS A 1 186 ? -3.480 -20.834 14.885 1.00 97.88 186 LYS A O 1
ATOM 1502 N N . ALA A 1 187 ? -4.365 -19.174 13.659 1.00 97.94 187 ALA A N 1
ATOM 1503 C CA . ALA A 1 187 ? -5.034 -18.474 14.749 1.00 97.94 187 ALA A CA 1
ATOM 1504 C C . ALA A 1 187 ? -6.414 -19.052 15.101 1.00 97.94 187 ALA A C 1
ATOM 1506 O O . ALA A 1 187 ? -6.892 -18.827 16.209 1.00 97.94 187 ALA A O 1
ATOM 1507 N N . THR A 1 188 ? -7.052 -19.764 14.171 1.00 97.94 188 THR A N 1
ATOM 1508 C CA . THR A 1 188 ? -8.459 -20.184 14.258 1.00 97.94 188 THR A CA 1
ATOM 1509 C C . THR A 1 188 ? -8.617 -21.683 14.017 1.00 97.94 188 THR A C 1
ATOM 1511 O O . THR A 1 188 ? -7.720 -22.324 13.471 1.00 97.94 188 THR A O 1
ATOM 1514 N N . LYS A 1 189 ? -9.738 -22.265 14.460 1.00 98.12 189 LYS A N 1
ATOM 1515 C CA . LYS A 1 189 ? -10.083 -23.672 14.187 1.00 98.12 189 LYS A CA 1
ATOM 1516 C C . LYS A 1 189 ? -10.939 -23.821 12.933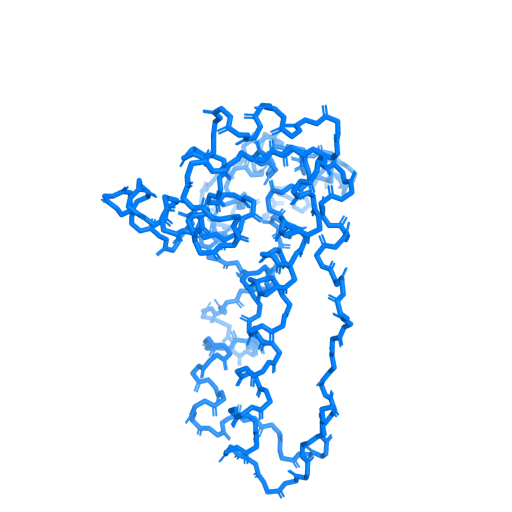 1.00 98.12 189 LYS A C 1
ATOM 1518 O O . LYS A 1 189 ? -10.967 -24.896 12.336 1.00 98.12 189 LYS A O 1
ATOM 1523 N N . SER A 1 190 ? -11.662 -22.768 12.568 1.00 98.50 190 SER A N 1
ATOM 1524 C CA . SER A 1 190 ? -12.498 -22.720 11.377 1.00 98.50 190 SER A CA 1
ATOM 1525 C C . SER A 1 190 ? -11.671 -22.854 10.096 1.00 98.50 190 SER A C 1
ATOM 1527 O O . SER A 1 190 ? -10.509 -22.445 10.055 1.00 98.50 190 SER A O 1
ATOM 1529 N N . PRO A 1 191 ? -12.257 -23.410 9.023 1.00 98.50 191 PRO A N 1
ATOM 1530 C CA . PRO A 1 191 ? -11.544 -23.592 7.770 1.00 98.50 191 PRO A CA 1
ATOM 1531 C C . PRO A 1 191 ? -11.192 -22.250 7.117 1.00 98.50 191 PRO A C 1
ATOM 1533 O O . PRO A 1 191 ? -12.010 -21.326 7.064 1.00 98.50 191 PRO A O 1
ATOM 1536 N N . VAL A 1 192 ? -9.976 -22.188 6.572 1.00 98.50 192 VAL A N 1
ATOM 1537 C CA . VAL A 1 192 ? -9.489 -21.083 5.744 1.00 98.50 192 VAL A CA 1
ATOM 1538 C C . VAL A 1 192 ? -9.285 -21.590 4.322 1.00 98.50 192 VAL A C 1
ATOM 1540 O O . VAL A 1 192 ? -8.522 -22.531 4.105 1.00 98.50 192 VAL A O 1
ATOM 1543 N N . TYR A 1 193 ? -9.965 -20.961 3.371 1.00 98.19 193 TYR A N 1
ATOM 1544 C CA . TYR A 1 193 ? -9.927 -21.293 1.949 1.00 98.19 193 TYR A CA 1
ATOM 1545 C C . TYR A 1 193 ? -9.112 -20.250 1.176 1.00 98.19 193 TYR A C 1
ATOM 1547 O O . TYR A 1 193 ? -9.117 -19.066 1.531 1.00 98.19 193 TYR A O 1
ATOM 1555 N N . VAL A 1 194 ? -8.431 -20.697 0.120 1.00 94.38 194 VAL A N 1
ATOM 1556 C CA . VAL A 1 194 ? -7.636 -19.876 -0.809 1.00 94.38 194 VAL A CA 1
ATOM 1557 C C . VAL A 1 194 ? -8.029 -20.148 -2.248 1.00 94.38 194 VAL A C 1
ATOM 1559 O O . VAL A 1 194 ? -8.498 -21.279 -2.511 1.00 94.38 194 VAL A O 1
#

Solvent-accessible surface area (backbone atoms only — not comparable to full-atom values): 11128 Å² total; per-residue (Å²): 105,33,55,56,60,51,41,75,69,53,66,62,52,51,29,52,54,25,52,77,71,77,26,50,67,61,58,69,67,55,22,51,56,44,56,72,72,50,58,67,67,66,59,59,67,50,53,70,78,53,32,84,54,86,72,20,39,82,41,74,73,47,52,53,67,48,76,93,59,97,77,51,94,33,71,56,55,68,69,55,31,34,74,68,39,68,60,84,70,52,75,44,77,57,81,79,64,97,54,58,12,44,74,62,43,62,78,41,65,89,44,29,62,60,47,46,79,41,33,65,73,45,46,35,40,75,67,48,32,59,94,75,53,57,77,95,46,36,61,64,50,47,51,55,50,44,38,71,56,65,32,83,93,58,66,54,37,82,91,41,40,67,39,55,20,44,51,41,16,39,65,58,44,46,50,20,48,53,53,43,50,56,36,46,46,72,41,32,87,39,60,68,47,110

Mean predicted aligned error: 3.23 Å

Secondary structure (DSSP, 8-state):
--TTSS-SSHHHHHHHHHHHTT---SSHHHHHHHHTTS-HHHHHGGGGGG-SBTTBSS-SS------S-SS-S-SS-HHHHHHTT-S--S-EE----TTTTHHHHGGGTT-HHHHHHTHHHHHHHHTT-TTTS-GGGHHHHHHHHHHHHT-TT--SSSTTHHHHHHHHHIIIIIHHHHHHHHHHHHH-SS-EE-

Foldseek 3Di:
DFLQAEDDPVLVVLLVLQVQLVFHSDDPVSSVVVVVVDDPVSSVVCVVVQAPPDCWPVPSDHHYQDDPDPDDPHPDDPLVCLQVLVDDQAEEEFDDDQQPLCVPLVVCQVPQVVCQVCVLPCVCRLLNNVVPDDPVCSVVVSQVLCCVQQNPPGGRHPVSSSSVSNSSCCRRGDVVRVSSQVSNVVSHPHDYHD

pLDDT: mean 96.06, std 2.73, range [84.44, 98.69]

Nearest PDB structures (foldseek):
  5thm-assembly1_A  TM=9.390E-01  e=1.118E-11  Drosophila melanogaster
  7mp4-assembly8_H  TM=9.346E-01  e=9.164E-11  Epiphyas postvittana
  5w1u-assembly2_B  TM=7.181E-01  e=2.090E-05  Culex quinquefasciatus
  5a7g-assembly1_A  TM=7.139E-01  e=2.777E-05  Homo sapiens
  1amn-assembly1_A-2  TM=7.396E-01  e=2.858E-04  Tetronarce californica

Radius of gyration: 19.33 Å; Cα contacts (8 Å, |Δi|>4): 221; chains: 1; bounding box: 38×51×48 Å

Sequence (194 aa):
LAPWAIRRNALQRAKKLASLVGCPDSPTEELKKCLKQRPANTLMKQLVHFYDYQFMPFSPFAPVVEKGSSNPFLDAEPYQLLRQGKVHDVPWINTYTANEGLLPTALLWHTLEEIDEKWGDMFPYLLDCNETLPVSKKEIVGKKILEYYLGSGEKINKANFQKLTQLFTDRLFAIPAEISAKLQAKATKSPVYV